Protein AF-A0A846CBV6-F1 (afdb_monomer_lite)

pLDDT: mean 76.23, std 20.23, range [32.41, 98.44]

Radius of gyration: 40.69 Å; chains: 1; bounding box: 77×40×137 Å

Sequence (335 aa):
TSGFRFQFAEPLKFFLFSVLMLSPVNCWAIFQVLKRRQKVEVISSPVEYLHFGEKKAEGRRQKAEGKEEGCKLEGSDQCLAGNDISTNEEIFTTTNQNQFLPVSVSPRPPVSVYQTVALWVFAISTITLTAISLVYTALYYWNILAYLLLFPLLPTLFIKNQQGAGNASPLRRKSLLLTGQIYGLLFAALLVVNYSILPLASLGSKDADPESRMLFGWKDVAAAVRQEAAQLGNEPLLITTDYRSASALAYQLQNPHVIAIADRIDQFDFWYNEGDFSSKDALILADDWHPITPELLSRFQQTSAPITVPVTRFGVWIKDYYVVLGVIAKGRGQE

Structure (mmCIF, N/CA/C/O backbone):
data_AF-A0A846CBV6-F1
#
_entry.id   AF-A0A846CBV6-F1
#
loop_
_atom_site.group_PDB
_atom_site.id
_atom_site.type_symbol
_atom_site.label_atom_id
_atom_site.label_alt_id
_atom_site.label_comp_id
_atom_site.label_asym_id
_atom_site.label_entity_id
_atom_site.label_seq_id
_atom_site.pdbx_PDB_ins_code
_atom_site.Cartn_x
_atom_site.Cartn_y
_atom_site.Cartn_z
_atom_site.occupancy
_atom_site.B_iso_or_equiv
_atom_site.auth_seq_id
_atom_site.auth_comp_id
_atom_site.auth_asym_id
_atom_site.auth_atom_id
_atom_site.pdbx_PDB_model_num
ATOM 1 N N . THR A 1 1 ? 9.314 20.074 17.125 1.00 41.28 1 THR A N 1
ATOM 2 C CA . THR A 1 1 ? 10.155 20.434 15.963 1.00 41.28 1 THR A CA 1
ATOM 3 C C . THR A 1 1 ? 10.890 19.194 15.490 1.00 41.28 1 THR A C 1
ATOM 5 O O . THR A 1 1 ? 11.913 18.817 16.046 1.00 41.28 1 THR A O 1
ATOM 8 N N . SER A 1 2 ? 10.327 18.484 14.517 1.00 47.59 2 SER A N 1
ATOM 9 C CA . SER A 1 2 ? 10.981 17.343 13.868 1.00 47.59 2 SER A CA 1
ATOM 10 C C . SER A 1 2 ? 12.180 17.854 13.067 1.00 47.59 2 SER A C 1
ATOM 12 O O . SER A 1 2 ? 12.010 18.491 12.031 1.00 47.59 2 SER A O 1
ATOM 14 N N . GLY A 1 3 ? 13.393 17.657 13.588 1.00 59.22 3 GLY A N 1
ATOM 15 C CA . GLY A 1 3 ? 14.620 18.057 12.900 1.00 59.22 3 GLY A CA 1
ATOM 16 C C . GLY A 1 3 ? 14.746 17.367 11.540 1.00 59.22 3 GLY A C 1
ATOM 17 O O . GLY A 1 3 ? 14.404 16.192 11.409 1.00 59.22 3 GLY A O 1
ATOM 18 N N . PHE A 1 4 ? 15.245 18.092 10.535 1.00 72.06 4 PHE A N 1
ATOM 19 C CA . PHE A 1 4 ? 15.557 17.533 9.220 1.00 72.06 4 PHE A CA 1
ATOM 20 C C . PHE A 1 4 ? 16.559 16.380 9.375 1.00 72.06 4 PHE A C 1
ATOM 22 O O . PHE A 1 4 ? 17.721 16.597 9.717 1.00 72.06 4 PHE A O 1
ATOM 29 N N . ARG A 1 5 ? 16.110 15.144 9.142 1.00 75.12 5 ARG A N 1
ATOM 30 C CA . ARG A 1 5 ? 16.980 13.966 9.086 1.00 75.12 5 ARG A CA 1
ATOM 31 C C . ARG A 1 5 ? 17.265 13.642 7.627 1.00 75.12 5 ARG A C 1
ATOM 33 O O . ARG A 1 5 ? 16.369 13.202 6.915 1.00 75.12 5 ARG A O 1
ATOM 40 N N . PHE A 1 6 ? 18.508 13.847 7.200 1.00 79.69 6 PHE A N 1
ATOM 41 C CA . PHE A 1 6 ? 18.960 13.418 5.878 1.00 79.69 6 PHE A CA 1
ATOM 42 C C . PHE A 1 6 ? 18.965 11.892 5.785 1.00 79.69 6 PHE A C 1
ATOM 44 O O . PHE A 1 6 ? 19.593 11.217 6.603 1.00 79.69 6 PHE A O 1
ATOM 51 N N . GLN A 1 7 ? 18.294 11.350 4.769 1.00 80.00 7 GLN A N 1
ATOM 52 C CA . GLN A 1 7 ? 18.200 9.908 4.548 1.00 80.00 7 GLN A CA 1
ATOM 53 C C . GLN A 1 7 ? 19.069 9.490 3.357 1.00 80.00 7 GLN A C 1
ATOM 55 O O . GLN A 1 7 ? 18.575 9.259 2.261 1.00 80.00 7 GLN A O 1
ATOM 60 N N . PHE A 1 8 ? 20.387 9.372 3.548 1.00 82.62 8 PHE A N 1
ATOM 61 C CA . PHE A 1 8 ? 21.328 9.077 2.449 1.00 82.62 8 PHE A CA 1
ATOM 62 C C . PHE A 1 8 ? 21.056 7.758 1.700 1.00 82.62 8 PHE A C 1
ATOM 64 O O . PHE A 1 8 ? 21.471 7.608 0.553 1.00 82.62 8 PHE A O 1
ATOM 71 N N . ALA A 1 9 ? 20.354 6.808 2.323 1.00 80.69 9 ALA A N 1
ATOM 72 C CA . ALA A 1 9 ? 19.994 5.543 1.691 1.00 80.69 9 ALA A CA 1
ATOM 73 C C . ALA A 1 9 ? 18.799 5.659 0.724 1.00 80.69 9 ALA A C 1
ATOM 75 O O . ALA A 1 9 ? 18.707 4.864 -0.211 1.00 80.69 9 ALA A O 1
ATOM 76 N N . GLU A 1 10 ? 17.898 6.629 0.912 1.00 78.44 10 GLU A N 1
ATOM 77 C CA . GLU A 1 10 ? 16.673 6.751 0.108 1.00 78.44 10 GLU A CA 1
ATOM 78 C C . GLU A 1 10 ? 16.930 7.154 -1.352 1.00 78.44 10 GLU A C 1
ATOM 80 O O . GLU A 1 10 ? 16.394 6.481 -2.235 1.00 78.44 10 GLU A O 1
ATOM 85 N N . PRO A 1 11 ? 17.815 8.123 -1.669 1.00 78.56 11 PRO A N 1
ATOM 86 C CA . PRO A 1 11 ? 18.174 8.421 -3.055 1.00 78.56 11 PRO A CA 1
ATOM 87 C C . PRO A 1 11 ? 18.749 7.218 -3.796 1.00 78.56 11 PRO A C 1
ATOM 89 O O . PRO A 1 11 ? 18.428 6.990 -4.962 1.00 78.56 11 PRO A O 1
ATOM 92 N N . LEU A 1 12 ? 19.579 6.416 -3.118 1.00 80.81 12 LEU A N 1
ATOM 93 C CA . LEU A 1 12 ? 20.158 5.215 -3.709 1.00 80.81 12 LEU A CA 1
ATOM 94 C C . LEU A 1 12 ? 19.075 4.170 -3.996 1.00 80.81 12 LEU A C 1
ATOM 96 O O . LEU A 1 12 ? 19.056 3.605 -5.089 1.00 80.81 12 LEU A O 1
ATOM 100 N N . LYS A 1 13 ? 18.149 3.942 -3.054 1.00 78.81 13 LYS A N 1
ATOM 101 C CA . LYS A 1 13 ? 16.994 3.058 -3.270 1.00 78.81 13 LYS A CA 1
ATOM 102 C C . LYS A 1 13 ? 16.156 3.550 -4.446 1.00 78.81 13 LYS A C 1
ATOM 104 O O . LYS A 1 13 ? 15.918 2.782 -5.376 1.00 78.81 13 LYS A O 1
ATOM 109 N N . PHE A 1 14 ? 15.764 4.824 -4.445 1.00 80.31 14 PHE A N 1
ATOM 110 C CA . PHE A 1 14 ? 14.968 5.429 -5.512 1.00 80.31 14 PHE A CA 1
ATOM 111 C C . PHE A 1 14 ? 15.641 5.270 -6.880 1.00 80.31 14 PHE A C 1
ATOM 113 O O . PHE A 1 14 ? 14.992 4.868 -7.850 1.00 80.31 14 PHE A O 1
ATOM 120 N N . PHE A 1 15 ? 16.949 5.524 -6.962 1.00 76.31 15 PHE A N 1
ATOM 121 C CA . PHE A 1 15 ? 17.716 5.360 -8.191 1.00 76.31 15 PHE A CA 1
ATOM 122 C C . PHE A 1 15 ? 17.758 3.898 -8.655 1.00 76.31 15 PHE A C 1
ATOM 124 O O . PHE A 1 15 ? 17.447 3.616 -9.812 1.00 76.31 15 PHE A O 1
ATOM 131 N N . LEU A 1 16 ? 18.079 2.955 -7.763 1.00 74.81 16 LEU A N 1
ATOM 132 C CA . LEU A 1 16 ? 18.129 1.525 -8.089 1.00 74.81 16 LEU A CA 1
ATOM 133 C C . LEU A 1 16 ? 16.766 1.000 -8.563 1.00 74.81 16 LEU A C 1
ATOM 135 O O . LEU A 1 16 ? 16.698 0.298 -9.573 1.00 74.81 16 LEU A O 1
ATOM 139 N N . PHE A 1 17 ? 15.677 1.386 -7.894 1.00 75.19 17 PHE A N 1
ATOM 140 C CA . PHE A 1 17 ? 14.322 1.030 -8.320 1.00 75.19 17 PHE A CA 1
ATOM 141 C C . PHE A 1 17 ? 13.918 1.720 -9.628 1.00 75.19 17 PHE A C 1
ATOM 143 O O . PHE A 1 17 ? 13.263 1.101 -10.463 1.00 75.19 17 PHE A O 1
ATOM 150 N N . SER A 1 18 ? 14.353 2.958 -9.870 1.00 73.81 18 SER A N 1
ATOM 151 C CA . SER A 1 18 ? 14.128 3.634 -11.154 1.00 73.81 18 SER A CA 1
ATOM 152 C C . SER A 1 18 ? 14.803 2.902 -12.310 1.00 73.81 18 SER A C 1
ATOM 154 O O . SER A 1 18 ? 14.189 2.688 -13.354 1.00 73.81 18 SER A O 1
ATOM 156 N N . VAL A 1 19 ? 16.048 2.463 -12.114 1.00 71.81 19 VAL A N 1
ATOM 157 C CA . VAL A 1 19 ? 16.769 1.633 -13.089 1.00 71.81 19 VAL A CA 1
ATOM 158 C C . VAL A 1 19 ? 16.042 0.306 -13.305 1.00 71.81 19 VAL A C 1
ATOM 160 O O . VAL A 1 19 ? 15.911 -0.143 -14.445 1.00 71.81 19 VAL A O 1
ATOM 163 N N . LEU A 1 20 ? 15.515 -0.294 -12.235 1.00 72.56 20 LEU A N 1
ATOM 164 C CA . LEU A 1 20 ? 14.743 -1.526 -12.320 1.00 72.56 20 LEU A CA 1
ATOM 165 C C . LEU A 1 20 ? 13.460 -1.363 -13.151 1.00 72.56 20 LEU A C 1
ATOM 167 O O . LEU A 1 20 ? 13.165 -2.209 -13.995 1.00 72.56 20 LEU A O 1
ATOM 171 N N . MET A 1 21 ? 12.711 -0.276 -12.950 1.00 71.12 21 MET A N 1
ATOM 172 C CA . MET A 1 21 ? 11.470 -0.002 -13.690 1.00 71.12 21 MET A CA 1
ATOM 173 C C . MET A 1 21 ? 11.718 0.194 -15.191 1.00 71.12 21 MET A C 1
ATOM 175 O O . MET A 1 21 ? 10.864 -0.137 -16.015 1.00 71.12 21 MET A O 1
ATOM 179 N N . LEU A 1 22 ? 12.916 0.655 -15.556 1.00 67.38 22 LEU A N 1
ATOM 180 C CA . LEU A 1 22 ? 13.382 0.775 -16.937 1.00 67.38 22 LEU A CA 1
ATOM 181 C C . LEU A 1 22 ? 13.947 -0.527 -17.529 1.00 67.38 22 LEU A C 1
ATOM 183 O O . LEU A 1 22 ? 14.492 -0.509 -18.637 1.00 67.38 22 LEU A O 1
ATOM 187 N N . SER A 1 23 ? 13.829 -1.653 -16.818 1.00 66.62 23 SER A N 1
ATOM 188 C CA . SER A 1 23 ? 14.418 -2.926 -17.228 1.00 66.62 23 SER A CA 1
ATOM 189 C C . SER A 1 23 ? 14.013 -3.329 -18.663 1.00 66.62 23 SER A C 1
ATOM 191 O O . SER A 1 23 ? 12.841 -3.213 -19.048 1.00 66.62 23 SER A O 1
ATOM 193 N N . PRO A 1 24 ? 14.959 -3.861 -19.467 1.00 55.84 24 PRO A N 1
ATOM 194 C CA . PRO A 1 24 ? 14.764 -4.223 -20.874 1.00 55.84 24 PRO A CA 1
ATOM 195 C C . PRO A 1 24 ? 13.581 -5.153 -21.186 1.00 55.84 24 PRO A C 1
ATOM 197 O O . PRO A 1 24 ? 13.158 -5.208 -22.341 1.00 55.84 24 PRO A O 1
ATOM 200 N N . VAL A 1 25 ? 13.030 -5.874 -20.202 1.00 55.16 25 VAL A N 1
ATOM 201 C CA . VAL A 1 25 ? 11.882 -6.782 -20.392 1.00 55.16 25 VAL A CA 1
ATOM 202 C C . VAL A 1 25 ? 10.633 -6.052 -20.865 1.00 55.16 25 VAL A C 1
ATOM 204 O O . VAL A 1 25 ? 10.035 -6.481 -21.852 1.00 55.16 25 VAL A O 1
ATOM 207 N N . ASN A 1 26 ? 10.272 -4.933 -20.230 1.00 58.44 26 ASN A N 1
ATOM 208 C CA . ASN A 1 26 ? 9.068 -4.180 -20.601 1.00 58.44 26 ASN A CA 1
ATOM 209 C C . ASN A 1 26 ? 9.207 -3.610 -22.018 1.00 58.44 26 ASN A C 1
ATOM 211 O O . ASN A 1 26 ? 8.307 -3.726 -22.848 1.00 58.44 26 ASN A O 1
ATOM 215 N N . CYS A 1 27 ? 10.396 -3.101 -22.339 1.00 58.78 27 CYS A N 1
ATOM 216 C CA . CYS A 1 27 ? 10.693 -2.533 -23.650 1.00 58.78 27 CYS A CA 1
ATOM 217 C C . CYS A 1 27 ? 10.735 -3.597 -24.757 1.00 58.78 27 CYS A C 1
ATOM 219 O O . CYS A 1 27 ? 10.265 -3.363 -25.872 1.00 58.78 27 CYS A O 1
ATOM 221 N N . TRP A 1 28 ? 11.270 -4.787 -24.467 1.00 63.12 28 TRP A N 1
ATOM 222 C CA . TRP A 1 28 ? 11.352 -5.882 -25.432 1.00 63.12 28 TRP A CA 1
ATOM 223 C C . TRP A 1 28 ? 10.007 -6.580 -25.659 1.00 63.12 28 TRP A C 1
ATOM 225 O O . TRP A 1 28 ? 9.697 -6.926 -26.799 1.00 63.12 28 TRP A O 1
ATOM 235 N N . ALA A 1 29 ? 9.193 -6.763 -24.615 1.00 59.34 29 ALA A N 1
ATOM 236 C CA . ALA A 1 29 ? 7.856 -7.339 -24.743 1.00 59.34 29 ALA A CA 1
ATOM 237 C C . ALA A 1 29 ? 6.970 -6.471 -25.652 1.00 59.34 29 ALA A C 1
ATOM 239 O O . ALA A 1 29 ? 6.380 -6.980 -26.608 1.00 59.34 29 ALA A O 1
ATOM 240 N N . ILE A 1 30 ? 6.978 -5.150 -25.436 1.00 60.16 30 ILE A N 1
ATOM 241 C CA . ILE A 1 30 ? 6.291 -4.177 -26.298 1.00 60.16 30 ILE A CA 1
ATOM 242 C C . ILE A 1 30 ? 6.826 -4.263 -27.735 1.00 60.16 30 ILE A C 1
ATOM 244 O O . ILE A 1 30 ? 6.052 -4.355 -28.689 1.00 60.16 30 ILE A O 1
ATOM 248 N N . PHE A 1 31 ? 8.148 -4.322 -27.911 1.00 63.34 31 PHE A N 1
ATOM 249 C CA . PHE A 1 31 ? 8.762 -4.437 -29.234 1.00 63.34 31 PHE A CA 1
ATOM 250 C C . PHE A 1 31 ? 8.377 -5.727 -29.977 1.00 63.34 31 PHE A C 1
ATOM 252 O O . PHE A 1 31 ? 8.098 -5.679 -31.173 1.00 63.34 31 PHE A O 1
ATOM 259 N N . GLN A 1 32 ? 8.333 -6.882 -29.307 1.00 67.38 32 GLN A N 1
ATOM 260 C CA . GLN A 1 32 ? 7.934 -8.139 -29.953 1.00 67.38 32 GLN A CA 1
ATOM 261 C C . GLN A 1 32 ? 6.468 -8.128 -30.381 1.00 67.38 32 GLN A C 1
ATOM 263 O O . GLN A 1 32 ? 6.144 -8.640 -31.455 1.00 67.38 32 GLN A O 1
ATOM 268 N N . VAL A 1 33 ? 5.591 -7.512 -29.585 1.00 64.12 33 VAL A N 1
ATOM 269 C CA . VAL A 1 33 ? 4.184 -7.312 -29.956 1.00 64.12 33 VAL A CA 1
ATOM 270 C C . VAL A 1 33 ? 4.078 -6.421 -31.199 1.00 64.12 33 VAL A C 1
ATOM 272 O O . VAL A 1 33 ? 3.393 -6.788 -32.155 1.00 64.12 33 VAL A O 1
ATOM 275 N N . LEU A 1 34 ? 4.814 -5.306 -31.247 1.00 64.38 34 LEU A N 1
ATOM 276 C CA . LEU A 1 34 ? 4.818 -4.391 -32.397 1.00 64.38 34 LEU A CA 1
ATOM 277 C C . LEU A 1 34 ? 5.430 -5.022 -33.659 1.00 64.38 34 LEU A C 1
ATOM 279 O O . LEU A 1 34 ? 4.867 -4.907 -34.747 1.00 64.38 34 LEU A O 1
ATOM 283 N N . LYS A 1 35 ? 6.534 -5.765 -33.524 1.00 67.62 35 LYS A N 1
ATOM 284 C CA . LYS A 1 35 ? 7.179 -6.476 -34.639 1.00 67.62 35 LYS A CA 1
ATOM 285 C C . LYS A 1 35 ? 6.279 -7.561 -35.232 1.00 67.62 35 LYS A C 1
ATOM 287 O O . LYS A 1 35 ? 6.292 -7.775 -36.444 1.00 67.62 35 LYS A O 1
ATOM 292 N N . ARG A 1 36 ? 5.500 -8.259 -34.395 1.00 66.88 36 ARG A N 1
ATOM 293 C CA . ARG A 1 36 ? 4.503 -9.232 -34.870 1.00 66.88 36 ARG A CA 1
ATOM 294 C C . ARG A 1 36 ? 3.386 -8.543 -35.655 1.00 66.88 36 ARG A C 1
ATOM 296 O O . ARG A 1 36 ? 3.019 -9.069 -36.696 1.00 66.88 36 ARG A O 1
ATOM 303 N N . ARG A 1 37 ? 2.919 -7.360 -35.233 1.00 59.50 37 ARG A N 1
ATOM 304 C CA . ARG A 1 37 ? 1.906 -6.585 -35.978 1.00 59.50 37 ARG A CA 1
ATOM 305 C C . ARG A 1 37 ? 2.401 -6.117 -37.349 1.00 59.50 37 ARG A C 1
ATOM 307 O O . ARG A 1 37 ? 1.706 -6.332 -38.333 1.00 59.50 37 ARG A O 1
ATOM 314 N N . GLN A 1 38 ? 3.632 -5.610 -37.442 1.00 59.72 38 GLN A N 1
ATOM 315 C CA . GLN A 1 38 ? 4.211 -5.205 -38.734 1.00 59.72 38 GLN A CA 1
ATOM 316 C C . GLN A 1 38 ? 4.350 -6.366 -39.728 1.00 59.72 38 GLN A C 1
ATOM 318 O O . GLN A 1 38 ? 4.158 -6.181 -40.923 1.00 59.72 38 GLN A O 1
ATOM 323 N N . LYS A 1 39 ? 4.662 -7.581 -39.260 1.00 55.72 39 LYS A N 1
ATOM 324 C CA . LYS A 1 39 ? 4.710 -8.755 -40.148 1.00 55.72 39 LYS A CA 1
ATOM 325 C C . LYS A 1 39 ? 3.335 -9.195 -40.650 1.00 55.72 39 LYS A C 1
ATOM 327 O O . LYS A 1 39 ? 3.280 -9.831 -41.695 1.00 55.72 39 LYS A O 1
ATOM 332 N N . VAL A 1 40 ? 2.262 -8.892 -39.921 1.00 54.88 40 VAL A N 1
ATOM 333 C CA . VAL A 1 40 ? 0.896 -9.250 -40.324 1.00 54.88 40 VAL A CA 1
ATOM 334 C C . VAL A 1 40 ? 0.373 -8.276 -41.383 1.00 54.88 40 VAL A C 1
ATOM 336 O O . VAL A 1 40 ? -0.194 -8.731 -42.367 1.00 54.88 40 VAL A O 1
ATOM 339 N N . GLU A 1 41 ? 0.660 -6.975 -41.266 1.00 53.75 41 GLU A N 1
ATOM 340 C CA . GLU A 1 41 ? 0.252 -5.981 -42.280 1.00 53.75 41 GLU A CA 1
ATOM 341 C C . GLU A 1 41 ? 1.007 -6.111 -43.613 1.00 53.75 41 GLU A C 1
ATOM 343 O O . GLU A 1 41 ? 0.465 -5.776 -44.661 1.00 53.75 41 GLU A O 1
ATOM 348 N N . VAL A 1 42 ? 2.232 -6.649 -43.612 1.00 53.44 42 VAL A N 1
ATOM 349 C CA . VAL A 1 42 ? 3.020 -6.835 -44.848 1.00 53.44 42 VAL A CA 1
ATOM 350 C C . VAL A 1 42 ? 2.589 -8.081 -45.647 1.00 53.44 42 VAL A C 1
ATOM 352 O O . VAL A 1 42 ? 2.996 -8.238 -46.794 1.00 53.44 42 VAL A O 1
ATOM 355 N N . ILE A 1 43 ? 1.738 -8.957 -45.095 1.00 54.09 43 ILE A N 1
ATOM 356 C CA . ILE A 1 43 ? 1.298 -10.198 -45.769 1.00 54.09 43 ILE A CA 1
ATOM 357 C C . ILE A 1 43 ? -0.137 -10.095 -46.335 1.00 54.09 43 ILE A C 1
ATOM 359 O O . ILE A 1 43 ? -0.557 -10.972 -47.083 1.00 54.09 43 ILE A O 1
ATOM 363 N N . SER A 1 44 ? -0.887 -9.018 -46.072 1.00 50.38 44 SER A N 1
ATOM 364 C CA . SER A 1 44 ? -2.316 -8.933 -46.433 1.00 50.38 44 SER A CA 1
ATOM 365 C C . SER A 1 44 ? -2.691 -7.953 -47.551 1.00 50.38 44 SER A C 1
ATOM 367 O O . SER A 1 44 ? -3.872 -7.657 -47.702 1.00 50.38 44 SER A O 1
ATOM 369 N N . SER A 1 45 ? -1.747 -7.493 -48.374 1.00 47.47 45 SER A N 1
ATOM 370 C CA . SER A 1 45 ? -2.087 -6.710 -49.571 1.00 47.47 45 SER A CA 1
ATOM 371 C C . SER A 1 45 ? -1.514 -7.368 -50.826 1.00 47.47 45 SER A C 1
ATOM 373 O O . SER A 1 45 ? -0.386 -7.050 -51.208 1.00 47.47 45 SER A O 1
ATOM 375 N N . PRO A 1 46 ? -2.248 -8.273 -51.503 1.00 51.28 46 PRO A N 1
ATOM 376 C CA . PRO A 1 46 ? -2.002 -8.482 -52.919 1.00 51.28 46 PRO A CA 1
ATOM 377 C C . PRO A 1 46 ? -2.264 -7.139 -53.607 1.00 51.28 46 PRO A C 1
ATOM 379 O O . PRO A 1 46 ? -3.391 -6.653 -53.652 1.00 51.28 46 PRO A O 1
ATOM 382 N N . VAL A 1 47 ? -1.198 -6.496 -54.079 1.00 55.41 47 VAL A N 1
ATOM 383 C CA . VAL A 1 47 ? -1.305 -5.360 -54.993 1.00 55.41 47 VAL A CA 1
ATOM 384 C C . VAL A 1 47 ? -1.842 -5.930 -56.300 1.00 55.41 47 VAL A C 1
ATOM 386 O O . VAL A 1 47 ? -1.095 -6.416 -57.145 1.00 55.41 47 VAL A O 1
ATOM 389 N N . GLU A 1 48 ? -3.164 -5.957 -56.418 1.00 53.53 48 GLU A N 1
ATOM 390 C CA . GLU A 1 48 ? -3.852 -6.202 -57.673 1.00 53.53 48 GLU A CA 1
ATOM 391 C C . GLU A 1 48 ? -3.559 -4.992 -58.565 1.00 53.53 48 GLU A C 1
ATOM 393 O O . GLU A 1 48 ? -4.100 -3.899 -58.386 1.00 53.53 48 GLU A O 1
ATOM 398 N N . TYR A 1 49 ? -2.597 -5.154 -59.473 1.00 47.38 49 TYR A N 1
ATOM 399 C CA . TYR A 1 49 ? -2.306 -4.168 -60.501 1.00 47.38 49 TYR A CA 1
ATOM 400 C C . TYR A 1 49 ? -3.534 -4.059 -61.408 1.00 47.38 49 TYR A C 1
ATOM 402 O O . TYR A 1 49 ? -3.717 -4.847 -62.334 1.00 47.38 49 TYR A O 1
ATOM 410 N N . LEU A 1 50 ? -4.387 -3.071 -61.138 1.00 48.47 50 LEU A N 1
ATOM 411 C CA . LEU A 1 50 ? -5.405 -2.616 -62.075 1.00 48.47 50 LEU A CA 1
ATOM 412 C C . LEU A 1 50 ? -4.692 -2.084 -63.323 1.00 48.47 50 LEU A C 1
ATOM 414 O O . LEU A 1 50 ? -4.233 -0.942 -63.368 1.00 48.47 50 LEU A O 1
ATOM 418 N N . HIS A 1 51 ? -4.589 -2.937 -64.342 1.00 48.28 51 HIS A N 1
ATOM 419 C CA . HIS A 1 51 ? -4.277 -2.527 -65.702 1.00 48.28 51 HIS A CA 1
ATOM 420 C C . HIS A 1 51 ? -5.363 -1.544 -66.160 1.00 48.28 51 HIS A C 1
ATOM 422 O O . HIS A 1 51 ? -6.473 -1.936 -66.524 1.00 48.28 51 HIS A O 1
ATOM 428 N N . PHE A 1 52 ? -5.046 -0.251 -66.127 1.00 45.47 52 PHE A N 1
ATOM 429 C CA . PHE A 1 52 ? -5.855 0.785 -66.756 1.00 45.47 52 PHE A CA 1
ATOM 430 C C . PHE A 1 52 ? -5.739 0.613 -68.274 1.00 45.47 52 PHE A C 1
ATOM 432 O O . PHE A 1 52 ? -4.773 1.045 -68.899 1.00 45.47 52 PHE A O 1
ATOM 439 N N . GLY A 1 53 ? -6.708 -0.086 -68.862 1.00 47.03 53 GLY A N 1
ATOM 440 C CA . GLY A 1 53 ? -6.895 -0.104 -70.304 1.00 47.03 53 GLY A CA 1
ATOM 441 C C . GLY A 1 53 ? -7.322 1.282 -70.779 1.00 47.03 53 GLY A C 1
ATOM 442 O O . GLY A 1 53 ? -8.400 1.756 -70.417 1.00 47.03 53 GLY A O 1
ATOM 443 N N . GLU A 1 54 ? -6.487 1.918 -71.601 1.00 46.00 54 GLU A N 1
ATOM 444 C CA . GLU A 1 54 ? -6.856 3.081 -72.406 1.00 46.00 54 GLU A CA 1
ATOM 445 C C . GLU A 1 54 ? -8.063 2.730 -73.287 1.00 46.00 54 GLU A C 1
ATOM 447 O O . GLU A 1 54 ? -7.948 2.091 -74.336 1.00 46.00 54 GLU A O 1
ATOM 452 N N . LYS A 1 55 ? -9.256 3.160 -72.870 1.00 48.09 55 LYS A N 1
ATOM 453 C CA . LYS A 1 55 ? -10.410 3.231 -73.764 1.00 48.09 55 LYS A CA 1
ATOM 454 C C . LYS A 1 55 ? -10.353 4.538 -74.552 1.00 48.09 55 LYS A C 1
ATOM 456 O O . LYS A 1 55 ? -10.604 5.615 -74.022 1.00 48.09 55 LYS A O 1
ATOM 461 N N . LYS A 1 56 ? -10.046 4.382 -75.842 1.00 49.75 56 LYS A N 1
ATOM 462 C CA . LYS A 1 56 ? -10.279 5.321 -76.950 1.00 49.75 56 LYS A CA 1
ATOM 463 C C . LYS A 1 56 ? -11.645 6.018 -76.856 1.00 49.75 56 LYS A C 1
ATOM 465 O O . LYS A 1 56 ? -12.664 5.341 -76.741 1.00 49.75 56 LYS A O 1
ATOM 470 N N . ALA A 1 57 ? -11.653 7.332 -77.082 1.00 48.88 57 ALA A N 1
ATOM 471 C CA . ALA A 1 57 ? -12.823 8.110 -77.489 1.00 48.88 57 ALA A CA 1
ATOM 472 C C . ALA A 1 57 ? -12.511 8.893 -78.785 1.00 48.88 57 ALA A C 1
ATOM 474 O O . ALA A 1 57 ? -11.919 9.963 -78.772 1.00 48.88 57 ALA A O 1
ATOM 475 N N . GLU A 1 58 ? -12.815 8.235 -79.905 1.00 52.53 58 GLU A N 1
ATOM 476 C CA . GLU A 1 58 ? -13.642 8.699 -81.032 1.00 52.53 58 GLU A CA 1
ATOM 477 C C . GLU A 1 58 ? -13.513 10.132 -81.602 1.00 52.53 58 GLU A C 1
ATOM 479 O O . GLU A 1 58 ? -13.802 11.129 -80.947 1.00 52.53 58 GLU A O 1
ATOM 484 N N . GLY A 1 59 ? -13.230 10.213 -82.915 1.00 37.75 59 GLY A N 1
ATOM 485 C CA . GLY A 1 59 ? -13.219 11.463 -83.685 1.00 37.75 59 GLY A CA 1
ATOM 486 C C . GLY A 1 59 ? -13.223 11.297 -85.215 1.00 37.75 59 GLY A C 1
ATOM 487 O O . GLY A 1 59 ? -12.256 11.653 -85.864 1.00 37.75 59 GLY A O 1
ATOM 488 N N . ARG A 1 60 ? -14.331 10.764 -85.758 1.00 43.25 60 ARG A N 1
ATOM 489 C CA . ARG A 1 60 ? -14.990 11.040 -87.067 1.00 43.25 60 ARG A CA 1
ATOM 490 C C . ARG A 1 60 ? -14.207 11.245 -88.389 1.00 43.25 60 ARG A C 1
ATOM 492 O O . ARG A 1 60 ? -13.477 12.212 -88.544 1.00 43.25 60 ARG A O 1
ATOM 499 N N . ARG A 1 61 ? -14.779 10.564 -89.410 1.00 38.31 61 ARG A N 1
ATOM 500 C CA . ARG A 1 61 ? -14.883 10.888 -90.864 1.00 38.31 61 ARG A CA 1
ATOM 501 C C . ARG A 1 61 ? -13.582 10.704 -91.665 1.00 38.31 61 ARG A C 1
ATOM 503 O O . ARG A 1 61 ? -12.541 11.143 -91.231 1.00 38.31 61 ARG A O 1
ATOM 510 N N . GLN A 1 62 ? -13.552 10.125 -92.864 1.00 39.97 62 GLN A N 1
ATOM 511 C CA . GLN A 1 62 ? -14.566 9.724 -93.844 1.00 39.97 62 GLN A CA 1
ATOM 512 C C . GLN A 1 62 ? -13.862 8.861 -94.914 1.00 39.97 62 GLN A C 1
ATOM 514 O O . GLN A 1 62 ? -12.710 9.144 -95.207 1.00 39.97 62 GLN A O 1
ATOM 519 N N . LYS A 1 63 ? -14.623 7.944 -95.540 1.00 40.38 63 LYS A N 1
ATOM 520 C CA . LYS A 1 63 ? -14.490 7.403 -96.919 1.00 40.38 63 LYS A CA 1
ATOM 521 C C . LYS A 1 63 ? -13.189 6.658 -97.283 1.00 40.38 63 LYS A C 1
ATOM 523 O O . LYS A 1 63 ? -12.105 7.197 -97.165 1.00 40.38 63 LYS A O 1
ATOM 528 N N . ALA A 1 64 ? -13.294 5.358 -97.590 1.00 38.94 64 ALA A N 1
ATOM 529 C CA . ALA A 1 64 ? -13.473 4.800 -98.951 1.00 38.94 64 ALA A CA 1
ATOM 530 C C . ALA A 1 64 ? -12.220 5.089 -99.796 1.00 38.94 64 ALA A C 1
ATOM 532 O O . ALA A 1 64 ? -11.880 6.244 -99.972 1.00 38.94 64 ALA A O 1
ATOM 533 N N . GLU A 1 65 ? -11.428 4.127 -100.249 1.00 42.03 65 GLU A N 1
ATOM 534 C CA . GLU A 1 65 ? -11.694 2.937 -101.069 1.00 42.03 65 GLU A CA 1
ATOM 535 C C . GLU A 1 65 ? -10.591 1.901 -100.724 1.00 42.03 65 GLU A C 1
ATOM 537 O O . GLU A 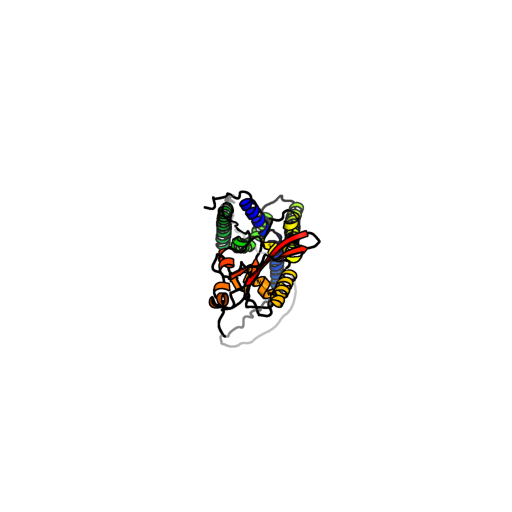1 65 ? -9.538 2.274 -100.223 1.00 42.03 65 GLU A O 1
ATOM 542 N N . GLY A 1 66 ? -10.801 0.585 -100.759 1.00 35.78 66 GLY A N 1
ATOM 543 C CA . GLY A 1 66 ? -10.927 -0.209 -101.981 1.00 35.78 66 GLY A CA 1
ATOM 544 C C . GLY A 1 66 ? -9.543 -0.693 -102.454 1.00 35.78 66 GLY A C 1
ATOM 545 O O . GLY A 1 66 ? -8.669 0.139 -102.642 1.00 35.78 66 GLY A O 1
ATOM 546 N N . LYS A 1 67 ? -9.407 -2.012 -102.693 1.00 39.62 67 LYS A N 1
ATOM 547 C CA . LYS A 1 67 ? -8.240 -2.748 -103.245 1.00 39.62 67 LYS A CA 1
ATOM 548 C C . LYS A 1 67 ? -7.058 -2.943 -102.295 1.00 39.62 67 LYS A C 1
ATOM 550 O O . LYS A 1 67 ? -6.761 -2.085 -101.484 1.00 39.62 67 LYS A O 1
ATOM 555 N N . GLU A 1 68 ? -6.288 -4.017 -102.337 1.00 39.47 68 GLU A N 1
ATOM 556 C CA . GLU A 1 68 ? -6.284 -5.340 -102.987 1.00 39.47 68 GLU A CA 1
ATOM 557 C C . GLU A 1 68 ? -5.137 -6.083 -102.269 1.00 39.47 68 GLU A C 1
ATOM 559 O O . GLU A 1 68 ? -4.175 -5.429 -101.877 1.00 39.47 68 GLU A O 1
ATOM 564 N N . GLU A 1 69 ? -5.269 -7.400 -102.096 1.00 39.69 69 GLU A N 1
ATOM 565 C CA . GLU A 1 69 ? -4.198 -8.400 -102.297 1.00 39.69 69 GLU A CA 1
ATOM 566 C C . GLU A 1 69 ? -2.851 -8.228 -101.541 1.00 39.69 69 GLU A C 1
ATOM 568 O O . GLU A 1 69 ? -2.152 -7.235 -101.643 1.00 39.69 69 GLU A O 1
ATOM 573 N N . GLY A 1 70 ? -2.381 -9.186 -100.741 1.00 32.72 70 GLY A N 1
ATOM 574 C CA . GLY A 1 70 ? -1.961 -10.515 -101.190 1.00 32.72 70 GLY A CA 1
ATOM 575 C C . GLY A 1 70 ? -0.443 -10.684 -100.947 1.00 32.72 70 GLY A C 1
ATOM 576 O O . GLY A 1 70 ? 0.288 -9.703 -100.973 1.00 32.72 70 GLY A O 1
ATOM 577 N N . CYS A 1 71 ? 0.001 -11.934 -100.726 1.00 33.78 71 CYS A N 1
ATOM 578 C CA . CYS A 1 71 ? 1.399 -12.420 -100.589 1.00 33.78 71 CYS A CA 1
ATOM 579 C C . CYS A 1 71 ? 2.133 -12.029 -99.285 1.00 33.78 71 CYS A C 1
ATOM 581 O O . CYS A 1 71 ? 2.269 -10.861 -98.960 1.00 33.78 71 CYS A O 1
ATOM 583 N N . LYS A 1 72 ? 2.612 -12.915 -98.397 1.00 37.47 72 LYS A N 1
ATOM 584 C CA . LYS A 1 72 ? 3.099 -14.313 -98.438 1.00 37.47 72 LYS A CA 1
ATOM 585 C C . LYS A 1 72 ? 4.319 -14.548 -99.346 1.00 37.47 72 LYS A C 1
ATOM 587 O O . LYS A 1 72 ? 4.250 -14.230 -100.524 1.00 37.47 72 LYS A O 1
ATOM 592 N N . LEU A 1 73 ? 5.312 -15.243 -98.766 1.00 39.47 73 LEU A N 1
ATOM 593 C CA . LEU A 1 73 ? 6.591 -15.776 -99.293 1.00 39.47 73 LEU A CA 1
ATOM 594 C C . LEU A 1 73 ? 7.795 -14.856 -99.019 1.00 39.47 73 LEU A C 1
ATOM 596 O O . LEU A 1 73 ? 7.775 -13.681 -99.353 1.00 39.47 73 LEU A O 1
ATOM 600 N N . GLU A 1 74 ? 8.725 -15.255 -98.145 1.00 37.19 74 GLU A N 1
ATOM 601 C CA . GLU A 1 74 ? 9.795 -16.263 -98.324 1.00 37.19 74 GLU A CA 1
ATOM 602 C C . GLU A 1 74 ? 10.883 -15.831 -99.314 1.00 37.19 74 GLU A C 1
ATOM 604 O O . GLU A 1 74 ? 10.644 -15.748 -100.512 1.00 37.19 74 GLU A O 1
ATOM 609 N N . GLY A 1 75 ? 12.108 -15.718 -98.788 1.00 36.69 75 GLY A N 1
ATOM 610 C CA . GLY A 1 75 ? 13.297 -16.226 -99.469 1.00 36.69 75 GLY A CA 1
ATOM 611 C C . GLY A 1 75 ? 14.252 -15.209 -100.097 1.00 36.69 75 GLY A C 1
ATOM 612 O O . GLY A 1 75 ? 13.857 -14.380 -100.905 1.00 36.69 75 GLY A O 1
ATOM 613 N N . SER A 1 76 ? 15.538 -15.448 -99.810 1.00 36.94 76 SER A N 1
ATOM 614 C CA . SER A 1 76 ? 16.712 -15.179 -100.654 1.00 36.94 76 SER A CA 1
ATOM 615 C C . SER A 1 76 ? 17.346 -13.782 -100.617 1.00 36.94 76 SER A C 1
ATOM 617 O O . SER A 1 76 ? 16.905 -12.853 -101.281 1.00 36.94 76 SER A O 1
ATOM 619 N N . ASP A 1 77 ? 18.455 -13.709 -99.875 1.00 40.56 77 ASP A N 1
ATOM 620 C CA . ASP A 1 77 ? 19.830 -13.518 -100.366 1.00 40.56 77 ASP A CA 1
ATOM 621 C C . ASP A 1 77 ? 20.144 -12.501 -101.482 1.00 40.56 77 ASP A C 1
ATOM 623 O O . ASP A 1 77 ? 19.579 -12.542 -102.571 1.00 40.56 77 ASP A O 1
ATOM 627 N N . GLN A 1 78 ? 21.251 -11.776 -101.216 1.00 38.03 78 GLN A N 1
ATOM 628 C CA . GLN A 1 78 ? 22.142 -11.047 -102.142 1.00 38.03 78 GLN A CA 1
ATOM 629 C C . GLN A 1 78 ? 21.597 -9.684 -102.636 1.00 38.03 78 GLN A C 1
ATOM 631 O O . GLN A 1 78 ? 20.422 -9.538 -102.914 1.00 38.03 78 GLN A O 1
ATOM 636 N N . CYS A 1 79 ? 22.358 -8.596 -102.802 1.00 32.41 79 CYS A N 1
ATOM 637 C CA . CYS A 1 79 ? 23.797 -8.338 -102.784 1.00 32.41 79 CYS A CA 1
ATOM 638 C C . CYS A 1 79 ? 24.036 -6.820 -103.011 1.00 32.41 79 CYS A C 1
ATOM 640 O O . CYS A 1 79 ? 23.172 -6.156 -103.574 1.00 32.41 79 CYS A O 1
ATOM 642 N N . LEU A 1 80 ? 25.264 -6.357 -102.724 1.00 37.09 80 LEU A N 1
ATOM 643 C CA . LEU A 1 80 ? 25.960 -5.166 -103.275 1.00 37.09 80 LEU A CA 1
ATOM 644 C C . LEU A 1 80 ? 25.568 -3.788 -102.695 1.00 37.09 80 LEU A C 1
ATOM 646 O O . LEU A 1 80 ? 24.431 -3.352 -102.774 1.00 37.09 80 LEU A O 1
ATOM 650 N N . ALA A 1 81 ? 26.455 -3.137 -101.936 1.00 36.03 81 ALA A N 1
ATOM 651 C CA . ALA A 1 81 ? 27.686 -2.426 -102.329 1.00 36.03 81 ALA A CA 1
ATOM 652 C C . ALA A 1 81 ? 27.412 -0.984 -102.793 1.00 36.03 81 ALA A C 1
ATOM 654 O O . ALA A 1 81 ? 26.783 -0.750 -103.818 1.00 36.03 81 ALA A O 1
ATOM 655 N N . GLY A 1 82 ? 27.949 -0.031 -102.031 1.00 35.88 82 GLY A N 1
ATOM 656 C CA . GLY A 1 82 ? 27.960 1.395 -102.337 1.00 35.88 82 GLY A CA 1
ATOM 657 C C . GLY A 1 82 ? 28.847 2.122 -101.332 1.00 35.88 82 GLY A C 1
ATOM 658 O O . GLY A 1 82 ? 28.441 2.343 -100.196 1.00 35.88 82 GLY A O 1
ATOM 659 N N . ASN A 1 83 ? 30.081 2.393 -101.753 1.00 40.97 83 ASN A N 1
ATOM 660 C CA . ASN A 1 83 ? 31.062 3.232 -101.069 1.00 40.97 83 ASN A CA 1
ATOM 661 C C . ASN A 1 83 ? 30.584 4.690 -100.995 1.00 40.97 83 ASN A C 1
ATOM 663 O O . ASN A 1 83 ? 29.845 5.121 -101.873 1.00 40.97 83 ASN A O 1
ATOM 667 N N . ASP A 1 84 ? 31.039 5.418 -99.970 1.00 42.59 84 ASP A N 1
ATOM 668 C CA . ASP A 1 84 ? 31.718 6.731 -100.053 1.00 42.59 84 ASP A CA 1
ATOM 669 C C . ASP A 1 84 ? 31.786 7.332 -98.632 1.00 42.59 84 ASP A C 1
ATOM 671 O O . ASP A 1 84 ? 30.781 7.517 -97.956 1.00 42.59 84 ASP A O 1
ATOM 675 N N . ILE A 1 85 ? 32.965 7.348 -98.001 1.00 40.41 85 ILE A N 1
ATOM 676 C CA . ILE A 1 85 ? 33.882 8.501 -97.923 1.00 40.41 85 ILE A CA 1
ATOM 677 C C . ILE A 1 85 ? 33.184 9.781 -97.427 1.00 40.41 85 ILE A C 1
ATOM 679 O O . ILE A 1 85 ? 32.682 10.568 -98.217 1.00 40.41 85 ILE A O 1
ATOM 683 N N . SER A 1 86 ? 33.300 10.065 -96.126 1.00 42.97 86 SER A N 1
ATOM 684 C CA . SER A 1 86 ? 33.823 11.361 -95.670 1.00 42.97 86 SER A CA 1
ATOM 685 C C . SER A 1 86 ? 34.252 11.287 -94.205 1.00 42.97 86 SER A C 1
ATOM 687 O O . SER A 1 86 ? 33.452 11.079 -93.295 1.00 42.97 86 SER A O 1
ATOM 689 N N . THR A 1 87 ? 35.550 11.469 -94.029 1.00 42.09 87 THR A N 1
ATOM 690 C CA . THR A 1 87 ? 36.288 11.800 -92.814 1.00 42.09 87 THR A CA 1
ATOM 691 C C . THR A 1 87 ? 35.653 12.935 -92.011 1.00 42.09 87 THR A C 1
ATOM 693 O O . THR A 1 87 ? 35.387 13.991 -92.574 1.00 42.09 87 THR A O 1
ATOM 696 N N . ASN A 1 88 ? 35.532 12.751 -90.696 1.00 42.66 88 ASN A N 1
ATOM 697 C CA . ASN A 1 88 ? 35.751 13.815 -89.716 1.00 42.66 88 ASN A CA 1
ATOM 698 C C . ASN A 1 88 ? 36.287 13.184 -88.424 1.00 42.66 88 ASN A C 1
ATOM 700 O O . ASN A 1 88 ? 35.547 12.620 -87.620 1.00 42.66 88 ASN A O 1
ATOM 704 N N . GLU A 1 89 ? 37.611 13.247 -88.283 1.00 43.69 89 GLU A N 1
ATOM 705 C CA . GLU A 1 89 ? 38.312 13.132 -87.010 1.00 43.69 89 GLU A CA 1
ATOM 706 C C . GLU A 1 89 ? 37.927 14.333 -86.139 1.00 43.69 89 GLU A C 1
ATOM 708 O O . GLU A 1 89 ? 38.461 15.427 -86.309 1.00 43.69 89 GLU A O 1
ATOM 713 N N . GLU A 1 90 ? 37.027 14.136 -85.177 1.00 46.12 90 GLU A N 1
ATOM 714 C CA . GLU A 1 90 ? 37.015 14.972 -83.980 1.00 46.12 90 GLU A CA 1
ATOM 715 C C . GLU A 1 90 ? 37.785 14.254 -82.875 1.00 46.12 90 GLU A C 1
ATOM 717 O O . GLU A 1 90 ? 37.355 13.265 -82.280 1.00 46.12 90 GLU A O 1
ATOM 722 N N . ILE A 1 91 ? 38.980 14.787 -82.639 1.00 44.75 91 ILE A N 1
ATOM 723 C CA . ILE A 1 91 ? 39.862 14.500 -81.517 1.00 44.75 91 ILE A CA 1
ATOM 724 C C . ILE A 1 91 ? 39.107 14.862 -80.231 1.00 44.75 91 ILE A C 1
ATOM 726 O O . ILE A 1 91 ? 39.094 16.013 -79.798 1.00 44.75 91 ILE A O 1
ATOM 730 N N . PHE A 1 92 ? 38.463 13.872 -79.612 1.00 41.47 92 PHE A N 1
ATOM 731 C CA . PHE A 1 92 ? 37.868 14.017 -78.288 1.00 41.47 92 PHE A CA 1
ATOM 732 C C . PHE A 1 92 ? 38.972 13.860 -77.236 1.00 41.47 92 PHE A C 1
ATOM 734 O O . PHE A 1 92 ? 39.328 12.761 -76.808 1.00 41.47 92 PHE A O 1
ATOM 741 N N . THR A 1 93 ? 39.554 14.985 -76.831 1.00 44.34 93 THR A N 1
ATOM 742 C CA . THR A 1 93 ? 40.419 15.092 -75.656 1.00 44.34 93 THR A CA 1
ATOM 743 C C . THR A 1 93 ? 39.604 14.773 -74.402 1.00 44.34 93 THR A C 1
ATOM 745 O O . THR A 1 93 ? 38.950 15.635 -73.814 1.00 44.34 93 THR A O 1
ATOM 748 N N . THR A 1 94 ? 39.656 13.517 -73.953 1.00 43.44 94 THR A N 1
ATOM 749 C CA . THR A 1 94 ? 39.197 13.097 -72.622 1.00 43.44 94 THR A CA 1
ATOM 750 C C . THR A 1 94 ? 40.066 13.756 -71.554 1.00 43.44 94 THR A C 1
ATOM 752 O O . THR A 1 94 ? 41.040 13.188 -71.059 1.00 43.44 94 THR A O 1
ATOM 755 N N . THR A 1 95 ? 39.715 14.994 -71.215 1.00 47.78 95 THR A N 1
ATOM 756 C CA . THR A 1 95 ? 40.214 15.692 -70.034 1.00 47.78 95 THR A CA 1
ATOM 757 C C . THR A 1 95 ? 39.663 14.959 -68.821 1.00 47.78 95 THR A C 1
ATOM 759 O O . THR A 1 95 ? 38.473 15.020 -68.521 1.00 47.78 95 THR A O 1
ATOM 762 N N . ASN A 1 96 ? 40.547 14.224 -68.153 1.00 50.22 96 ASN A N 1
ATOM 763 C CA . ASN A 1 96 ? 40.287 13.464 -66.941 1.00 50.22 96 ASN A CA 1
ATOM 764 C C . ASN A 1 96 ? 40.062 14.443 -65.772 1.00 50.22 96 ASN A C 1
ATOM 766 O O . ASN A 1 96 ? 40.941 14.687 -64.945 1.00 50.22 96 ASN A O 1
ATOM 770 N N . GLN A 1 97 ? 38.891 15.084 -65.750 1.00 48.50 97 GLN A N 1
ATOM 771 C CA . GLN A 1 97 ? 38.396 15.812 -64.592 1.00 48.50 97 GLN A CA 1
ATOM 772 C C . GLN A 1 97 ? 37.972 14.784 -63.540 1.00 48.50 97 GLN A C 1
ATOM 774 O O . GLN A 1 97 ? 36.815 14.378 -63.472 1.00 48.50 97 GLN A O 1
ATOM 779 N N . ASN A 1 98 ? 38.912 14.406 -62.672 1.00 50.75 98 ASN A N 1
ATOM 780 C CA . ASN A 1 98 ? 38.593 13.921 -61.332 1.00 50.75 98 ASN A CA 1
ATOM 781 C C . ASN A 1 98 ? 37.935 15.073 -60.550 1.00 50.75 98 ASN A C 1
ATOM 783 O O . ASN A 1 98 ? 38.553 15.713 -59.698 1.00 50.75 98 ASN A O 1
ATOM 787 N N . GLN A 1 99 ? 36.677 15.375 -60.879 1.00 52.75 99 GLN A N 1
ATOM 788 C CA . GLN A 1 99 ? 35.794 16.145 -60.021 1.00 52.75 99 GLN A CA 1
ATOM 789 C C . GLN A 1 99 ? 35.543 15.291 -58.781 1.00 52.75 99 GLN A C 1
ATOM 791 O O . GLN A 1 99 ? 34.732 14.366 -58.785 1.00 52.75 99 GLN A O 1
ATOM 796 N N . PHE A 1 100 ? 36.270 15.599 -57.709 1.00 56.75 100 PHE A N 1
ATOM 797 C CA . PHE A 1 100 ? 35.861 15.247 -56.360 1.00 56.75 100 PHE A CA 1
ATOM 798 C C . PHE A 1 100 ? 34.488 15.881 -56.124 1.00 56.75 100 PHE A C 1
ATOM 800 O O . PHE A 1 100 ? 34.385 17.053 -55.764 1.00 56.75 100 PHE A O 1
ATOM 807 N N . LEU A 1 101 ? 33.425 15.119 -56.386 1.00 53.72 101 LEU A N 1
ATOM 808 C CA . LEU A 1 101 ? 32.082 15.497 -55.979 1.00 53.72 101 LEU A CA 1
ATOM 809 C C . LEU A 1 101 ? 32.116 15.714 -54.460 1.00 53.72 101 LEU A C 1
ATOM 811 O O . LEU A 1 101 ? 32.594 14.829 -53.738 1.00 53.72 101 LEU A O 1
ATOM 815 N N . PRO A 1 102 ? 31.657 16.871 -53.952 1.00 58.59 102 PRO A N 1
ATOM 816 C CA . PRO A 1 102 ? 31.578 17.087 -52.520 1.00 58.59 102 PRO A CA 1
ATOM 817 C C . PRO A 1 102 ? 30.693 15.987 -51.942 1.00 58.59 102 PRO A C 1
ATOM 819 O O . PRO A 1 102 ? 29.545 15.826 -52.356 1.00 58.59 102 PRO A O 1
ATOM 822 N N . VAL A 1 103 ? 31.246 15.204 -51.013 1.00 61.91 103 VAL A N 1
ATOM 823 C CA . VAL A 1 103 ? 30.491 14.213 -50.246 1.00 61.91 103 VAL A CA 1
ATOM 824 C C . VAL A 1 103 ? 29.298 14.949 -49.648 1.00 61.91 103 VAL A C 1
ATOM 826 O O . VAL A 1 103 ? 29.463 15.780 -48.755 1.00 61.91 103 VAL A O 1
ATOM 829 N N . SER A 1 104 ? 28.104 14.695 -50.185 1.00 59.38 104 SER A N 1
ATOM 830 C CA . SER A 1 104 ? 26.876 15.309 -49.704 1.00 59.38 104 SER A CA 1
ATOM 831 C C . SER A 1 104 ? 26.665 14.831 -48.274 1.00 59.38 104 SER A C 1
ATOM 833 O O . SER A 1 104 ? 26.262 13.688 -48.037 1.00 59.38 104 SER A O 1
ATOM 835 N N . VAL A 1 105 ? 26.998 15.679 -47.304 1.00 66.31 105 VAL A N 1
ATOM 836 C CA . VAL A 1 105 ? 26.733 15.405 -45.896 1.00 66.31 105 VAL A CA 1
ATOM 837 C C . VAL A 1 105 ? 25.218 15.420 -45.740 1.00 66.31 105 VAL A C 1
ATOM 839 O O . VAL A 1 105 ? 24.605 16.482 -45.664 1.00 66.31 105 VAL A O 1
ATOM 842 N N . SER A 1 106 ? 24.598 14.238 -45.757 1.00 63.25 106 SER A N 1
ATOM 843 C CA . SER A 1 106 ? 23.163 14.118 -45.518 1.00 63.25 106 SER A CA 1
ATOM 844 C C . SER A 1 106 ? 22.855 14.743 -44.153 1.00 63.25 106 SER A C 1
ATOM 846 O O . SER A 1 106 ? 23.484 14.349 -43.161 1.00 63.25 106 SER A O 1
ATOM 848 N N . PRO A 1 107 ? 21.921 15.707 -44.062 1.00 63.84 107 PRO A N 1
ATOM 849 C CA . PRO A 1 107 ? 21.559 16.304 -42.787 1.00 63.84 107 PRO A CA 1
ATOM 850 C C . PRO A 1 107 ? 21.095 15.199 -41.837 1.00 63.84 107 PRO A C 1
ATOM 852 O O . PRO A 1 107 ? 20.352 14.293 -42.227 1.00 63.84 107 PRO A O 1
ATOM 855 N N . ARG A 1 108 ? 21.577 15.235 -40.586 1.00 57.91 108 ARG A N 1
ATOM 856 C CA . ARG A 1 108 ? 21.113 14.292 -39.562 1.00 57.91 108 ARG A CA 1
ATOM 857 C C . ARG A 1 108 ? 19.591 14.429 -39.452 1.00 57.91 108 ARG A C 1
ATOM 859 O O . ARG A 1 108 ? 19.110 15.562 -39.403 1.00 57.91 108 ARG A O 1
ATOM 866 N N . PRO A 1 109 ? 18.840 13.317 -39.386 1.00 61.50 109 PRO A N 1
ATOM 867 C CA . PRO A 1 109 ? 17.401 13.397 -39.202 1.00 61.50 109 PRO A CA 1
ATOM 868 C C . PRO A 1 109 ? 17.112 14.182 -37.913 1.00 61.50 109 PRO A C 1
ATOM 870 O O . PRO A 1 109 ? 17.802 13.954 -36.908 1.00 61.50 109 PRO A O 1
ATOM 873 N N . PRO A 1 110 ? 16.141 15.111 -37.929 1.00 69.56 110 PRO A N 1
ATOM 874 C CA . PRO A 1 110 ? 15.801 15.892 -36.752 1.00 69.56 110 PRO A CA 1
ATOM 875 C C . PRO A 1 110 ? 15.424 14.949 -35.608 1.00 69.56 110 PRO A C 1
ATOM 877 O O . PRO A 1 110 ? 14.696 13.971 -35.796 1.00 69.56 110 PRO A O 1
ATOM 880 N N . VAL A 1 111 ? 15.954 15.227 -34.415 1.00 73.44 111 VAL A N 1
ATOM 881 C CA . VAL A 1 111 ? 15.542 14.530 -33.192 1.00 73.44 111 VAL A CA 1
ATOM 882 C C . VAL A 1 111 ? 14.036 14.729 -33.054 1.00 73.44 111 VAL A C 1
ATOM 884 O O . VAL A 1 111 ? 13.559 15.862 -33.119 1.00 73.44 111 VAL A O 1
ATOM 887 N N . SER A 1 112 ? 13.277 13.638 -32.913 1.00 85.88 112 SER A N 1
ATOM 888 C CA . SER A 1 112 ? 11.822 13.760 -32.792 1.00 85.88 112 SER A CA 1
ATOM 889 C C . SER A 1 112 ? 11.478 14.614 -31.569 1.00 85.88 112 SER A C 1
ATOM 891 O O . SER A 1 112 ? 12.077 14.443 -30.505 1.00 85.88 112 SER A O 1
ATOM 893 N N . VAL A 1 113 ? 10.500 15.514 -31.702 1.00 90.75 113 VAL A N 1
ATOM 894 C CA . VAL A 1 113 ? 10.004 16.340 -30.583 1.00 90.75 113 VAL A CA 1
ATOM 895 C C . VAL A 1 113 ? 9.655 15.457 -29.381 1.00 90.75 113 VAL A C 1
ATOM 897 O O . VAL A 1 113 ? 10.015 15.774 -28.251 1.00 90.75 113 VAL A O 1
ATOM 900 N N . TYR A 1 114 ? 9.051 14.296 -29.643 1.00 88.56 114 TYR A N 1
ATOM 901 C CA . TYR A 1 114 ? 8.747 13.285 -28.637 1.00 88.56 114 TYR A CA 1
ATOM 902 C C . TYR A 1 114 ? 9.982 12.825 -27.849 1.00 88.56 114 TYR A C 1
ATOM 904 O O . TYR A 1 114 ? 9.951 12.813 -26.622 1.00 88.56 114 TYR A O 1
ATOM 912 N N . GLN A 1 115 ? 11.082 12.491 -28.533 1.00 88.50 115 GLN A N 1
ATOM 913 C CA . GLN A 1 115 ? 12.323 12.064 -27.883 1.00 88.50 115 GLN A CA 1
ATOM 914 C C . GLN A 1 115 ? 12.868 13.140 -26.944 1.00 88.50 115 GLN A C 1
ATOM 916 O O . GLN A 1 115 ? 13.263 12.830 -25.821 1.00 88.50 115 GLN A O 1
ATOM 921 N N . THR A 1 116 ? 12.870 14.395 -27.390 1.00 90.31 116 THR A N 1
ATOM 922 C CA . THR A 1 116 ? 13.308 15.527 -26.571 1.00 90.31 116 THR A CA 1
ATOM 923 C C . THR A 1 116 ? 12.434 15.665 -25.326 1.00 90.31 116 THR A C 1
ATOM 925 O O . THR A 1 116 ? 12.960 15.706 -24.217 1.00 90.31 116 THR A O 1
ATOM 928 N N . VAL A 1 117 ? 11.106 15.663 -25.487 1.00 92.62 117 VAL A N 1
ATOM 929 C CA . VAL A 1 117 ? 10.157 15.786 -24.368 1.00 92.62 117 VAL A CA 1
ATOM 930 C C . VAL A 1 117 ? 10.319 14.640 -23.371 1.00 92.62 117 VAL A C 1
ATOM 932 O O . VAL A 1 117 ? 10.480 14.890 -22.182 1.00 92.62 117 VAL A O 1
ATOM 935 N N . ALA A 1 118 ? 10.332 13.391 -23.837 1.00 91.00 118 ALA A N 1
ATOM 936 C CA . ALA A 1 118 ? 10.452 12.222 -22.972 1.00 91.00 118 ALA A CA 1
ATOM 937 C C . ALA A 1 118 ? 11.753 12.224 -22.153 1.00 91.00 118 ALA A C 1
ATOM 939 O O . ALA A 1 118 ? 11.723 11.943 -20.955 1.00 91.00 118 ALA A O 1
ATOM 940 N N . LEU A 1 119 ? 12.888 12.578 -22.772 1.00 90.50 119 LEU A N 1
ATOM 941 C CA . LEU A 1 119 ? 14.178 12.653 -22.080 1.00 90.50 119 LEU A CA 1
ATOM 942 C C . LEU A 1 119 ? 14.206 13.766 -21.032 1.00 90.50 119 LEU A C 1
ATOM 944 O O . LEU A 1 119 ? 14.705 13.538 -19.933 1.00 90.50 119 LEU A O 1
ATOM 948 N N . TRP A 1 120 ? 13.655 14.943 -21.340 1.00 93.81 120 TRP A N 1
ATOM 949 C CA . TRP A 1 120 ? 13.588 16.044 -20.379 1.00 93.81 120 TRP A CA 1
ATOM 950 C C . TRP A 1 120 ? 12.648 15.743 -19.217 1.00 93.81 120 TRP A C 1
ATOM 952 O O . TRP A 1 120 ? 13.035 15.954 -18.071 1.00 93.81 120 TRP A O 1
ATOM 962 N N . VAL A 1 121 ? 11.457 15.197 -19.487 1.00 93.19 121 VAL A N 1
ATOM 963 C CA . VAL A 1 121 ? 10.520 14.777 -18.433 1.00 93.19 121 VAL A CA 1
ATOM 964 C C . VAL A 1 121 ? 11.183 13.745 -17.527 1.00 93.19 121 VAL A C 1
ATOM 966 O O . VAL A 1 121 ? 11.135 13.889 -16.308 1.00 93.19 121 VAL A O 1
ATOM 969 N N . PHE A 1 122 ? 11.868 12.753 -18.102 1.00 92.44 122 PHE A N 1
ATOM 970 C CA . PHE A 1 122 ? 12.593 11.760 -17.320 1.00 92.44 122 PHE A CA 1
ATOM 971 C C . PHE A 1 122 ? 13.738 12.351 -16.504 1.00 92.44 122 PHE A C 1
ATOM 973 O O . PHE A 1 122 ? 13.821 12.079 -15.307 1.00 92.44 122 PHE A O 1
ATOM 980 N N . ALA A 1 123 ? 14.600 13.168 -17.109 1.00 91.50 123 ALA A N 1
ATOM 981 C CA . ALA A 1 123 ? 15.737 13.762 -16.415 1.00 91.50 123 ALA A CA 1
ATOM 982 C C . ALA A 1 123 ? 15.280 14.665 -15.263 1.00 91.50 123 ALA A C 1
ATOM 984 O O . ALA A 1 123 ? 15.722 14.481 -14.131 1.00 91.50 123 ALA A O 1
ATOM 985 N N . ILE A 1 124 ? 14.357 15.592 -15.535 1.00 94.81 124 ILE A N 1
ATOM 986 C CA . ILE A 1 124 ? 13.857 16.543 -14.539 1.00 94.81 124 ILE A CA 1
ATOM 987 C C . ILE A 1 124 ? 13.121 15.795 -13.428 1.00 94.81 124 ILE A C 1
ATOM 989 O O . ILE A 1 124 ? 13.473 15.959 -12.266 1.00 94.81 124 ILE A O 1
ATOM 993 N N . SER A 1 125 ? 12.162 14.924 -13.763 1.00 93.12 125 SER A N 1
ATOM 994 C CA . SER A 1 125 ? 11.381 14.204 -12.750 1.00 93.12 125 SER A CA 1
ATOM 995 C C . SER A 1 125 ? 12.265 13.309 -11.879 1.00 93.12 125 SER A C 1
ATOM 997 O O . SER A 1 125 ? 12.150 13.341 -10.656 1.00 93.12 125 SER A O 1
ATOM 999 N N . THR A 1 126 ? 13.224 12.594 -12.477 1.00 89.12 126 THR A N 1
ATOM 1000 C CA . THR A 1 126 ? 14.162 11.745 -11.728 1.00 89.12 126 THR A CA 1
ATOM 1001 C C . THR A 1 126 ? 15.052 12.570 -10.804 1.00 89.12 126 THR A C 1
ATOM 1003 O O . THR A 1 126 ? 15.189 12.213 -9.636 1.00 89.12 126 THR A O 1
ATOM 1006 N N . ILE A 1 127 ? 15.637 13.675 -11.282 1.00 91.50 127 ILE A N 1
ATOM 1007 C CA . ILE A 1 127 ? 16.489 14.550 -10.460 1.00 91.50 127 ILE A CA 1
ATOM 1008 C C . ILE A 1 127 ? 15.677 15.157 -9.315 1.00 91.50 127 ILE A C 1
ATOM 1010 O O . ILE A 1 127 ? 16.116 15.109 -8.168 1.00 91.50 127 ILE A O 1
ATOM 1014 N N . THR A 1 128 ? 14.481 15.677 -9.600 1.00 94.06 128 THR A N 1
ATOM 1015 C CA . THR A 1 128 ? 13.606 16.285 -8.593 1.00 94.06 128 THR A CA 1
ATOM 1016 C C . THR A 1 128 ? 13.171 15.269 -7.542 1.00 94.06 128 THR A C 1
ATOM 1018 O O . THR A 1 128 ? 13.310 15.543 -6.355 1.00 94.06 128 THR A O 1
ATOM 1021 N N . LEU A 1 129 ? 12.707 14.082 -7.940 1.00 91.81 129 LEU A N 1
ATOM 1022 C CA . LEU A 1 129 ? 12.300 13.039 -6.992 1.00 91.81 129 LEU A CA 1
ATOM 1023 C C . LEU A 1 129 ? 13.487 12.490 -6.192 1.00 91.81 129 LEU A C 1
ATOM 1025 O O . LEU A 1 129 ? 13.347 12.239 -4.999 1.00 91.81 129 LEU A O 1
ATOM 1029 N N . THR A 1 130 ? 14.672 12.392 -6.800 1.00 88.62 130 THR A N 1
ATOM 1030 C CA . THR A 1 130 ? 15.910 12.041 -6.084 1.00 88.62 130 THR A CA 1
ATOM 1031 C C . THR A 1 130 ? 16.264 13.115 -5.052 1.00 88.62 130 THR A C 1
ATOM 1033 O O . THR A 1 130 ? 16.601 12.789 -3.918 1.00 88.62 130 THR A O 1
ATOM 1036 N N . ALA A 1 131 ? 16.139 14.399 -5.394 1.00 91.06 131 ALA A N 1
ATOM 1037 C CA . ALA A 1 131 ? 16.369 15.487 -4.449 1.00 91.06 131 ALA A CA 1
ATOM 1038 C C . ALA A 1 131 ? 15.336 15.483 -3.309 1.00 91.06 131 ALA A C 1
ATOM 1040 O O . ALA A 1 131 ? 15.713 15.603 -2.147 1.00 91.06 131 ALA A O 1
ATOM 1041 N N . ILE A 1 132 ? 14.051 15.271 -3.617 1.00 90.69 132 ILE A N 1
ATOM 1042 C CA . ILE A 1 132 ? 12.983 15.127 -2.614 1.00 90.69 13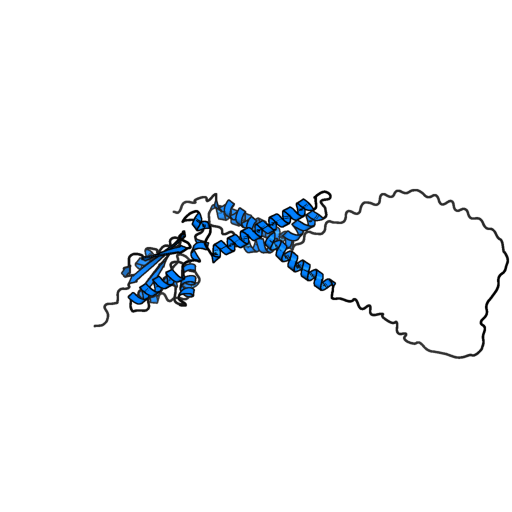2 ILE A CA 1
ATOM 1043 C C . ILE A 1 132 ? 13.261 13.928 -1.701 1.00 90.69 132 ILE A C 1
ATOM 1045 O O . ILE A 1 132 ? 13.066 14.036 -0.492 1.00 90.69 132 ILE A O 1
ATOM 1049 N N . SER A 1 133 ? 13.790 12.825 -2.243 1.00 88.88 133 SER A N 1
ATOM 1050 C CA . SER A 1 133 ? 14.110 11.619 -1.467 1.00 88.88 133 SER A CA 1
ATOM 1051 C C . SER A 1 133 ? 15.154 11.836 -0.359 1.00 88.88 133 SER A C 1
ATOM 1053 O O . SER A 1 133 ? 15.256 11.031 0.560 1.00 88.88 133 SER A O 1
ATOM 1055 N N . LEU A 1 134 ? 15.916 12.939 -0.405 1.00 87.44 134 LEU A N 1
ATOM 1056 C CA . LEU A 1 134 ? 16.866 13.298 0.655 1.00 87.44 134 LEU A CA 1
ATOM 1057 C C . LEU A 1 134 ? 16.173 13.710 1.959 1.00 87.44 134 LEU A C 1
ATOM 1059 O O . LEU A 1 134 ? 16.774 13.583 3.029 1.00 87.44 134 LEU A O 1
ATOM 1063 N N . VAL A 1 135 ? 14.945 14.230 1.858 1.00 90.56 135 VAL A N 1
ATOM 1064 C CA . VAL A 1 135 ? 14.194 14.840 2.967 1.00 90.56 135 VAL A CA 1
ATOM 1065 C C . VAL A 1 135 ? 12.838 14.174 3.223 1.00 90.56 135 VAL A C 1
ATOM 1067 O O . VAL A 1 135 ? 12.371 14.188 4.359 1.00 90.56 135 VAL A O 1
ATOM 1070 N N . TYR A 1 136 ? 12.229 13.563 2.206 1.00 85.44 136 TYR A N 1
ATOM 1071 C CA . TYR A 1 136 ? 10.939 12.876 2.274 1.00 85.44 136 TYR A CA 1
ATOM 1072 C C . TYR A 1 136 ? 11.031 11.481 1.659 1.00 85.44 136 TYR A C 1
ATOM 1074 O O . TYR A 1 136 ? 11.879 11.218 0.815 1.00 85.44 136 TYR A O 1
ATOM 1082 N N . THR A 1 137 ? 10.115 10.586 2.017 1.00 80.50 137 THR A N 1
ATOM 1083 C CA . THR A 1 137 ? 10.003 9.280 1.359 1.00 80.50 137 THR A CA 1
ATOM 1084 C C . THR A 1 137 ? 9.399 9.457 -0.036 1.00 80.50 137 THR A C 1
ATOM 1086 O O . THR A 1 137 ? 8.183 9.542 -0.191 1.00 80.50 137 THR A O 1
ATOM 1089 N N . ALA A 1 138 ? 10.250 9.538 -1.060 1.00 84.50 138 ALA A N 1
ATOM 1090 C CA . ALA A 1 138 ? 9.820 9.551 -2.455 1.00 84.50 138 ALA A CA 1
ATOM 1091 C C . ALA A 1 138 ? 9.705 8.113 -2.971 1.00 84.50 138 ALA A C 1
ATOM 1093 O O . ALA A 1 138 ? 10.695 7.383 -3.059 1.00 84.50 138 ALA A O 1
ATOM 1094 N N . LEU A 1 139 ? 8.494 7.696 -3.328 1.00 82.81 139 LEU A N 1
ATOM 1095 C CA . LEU A 1 139 ? 8.258 6.343 -3.819 1.00 82.81 139 LEU A CA 1
ATOM 1096 C C . LEU A 1 139 ? 8.639 6.258 -5.302 1.00 82.81 139 LEU A C 1
ATOM 1098 O O . LEU A 1 139 ? 8.331 7.148 -6.092 1.00 82.81 139 LEU A O 1
ATOM 1102 N N . TYR A 1 140 ? 9.304 5.173 -5.702 1.00 81.81 140 TYR A N 1
ATOM 1103 C CA . TYR A 1 140 ? 9.832 5.010 -7.066 1.00 81.81 140 TYR A CA 1
ATOM 1104 C C . TYR A 1 140 ? 8.751 5.149 -8.149 1.00 81.81 140 TYR A C 1
ATOM 1106 O O . TYR A 1 140 ? 8.990 5.700 -9.222 1.00 81.81 140 TYR A O 1
ATOM 1114 N N . TYR A 1 141 ? 7.528 4.700 -7.860 1.00 84.12 141 TYR A N 1
ATOM 1115 C CA . TYR A 1 141 ? 6.416 4.767 -8.802 1.00 84.12 141 TYR A CA 1
ATOM 1116 C C . TYR A 1 141 ? 5.884 6.193 -9.014 1.00 84.12 141 TYR A C 1
ATOM 1118 O O . TYR A 1 141 ? 5.116 6.413 -9.946 1.00 84.12 141 TYR A O 1
ATOM 1126 N N . TRP A 1 142 ? 6.312 7.189 -8.230 1.00 89.50 142 TRP A N 1
ATOM 1127 C CA . TRP A 1 142 ? 5.973 8.595 -8.495 1.00 89.50 142 TRP A CA 1
ATOM 1128 C C . TRP A 1 142 ? 6.560 9.089 -9.823 1.00 89.50 142 TRP A C 1
ATOM 1130 O O . TRP A 1 142 ? 6.048 10.033 -10.416 1.00 89.50 142 TRP A O 1
ATOM 1140 N N . ASN A 1 143 ? 7.580 8.404 -10.342 1.00 92.06 143 ASN A N 1
ATOM 1141 C CA . ASN A 1 143 ? 8.202 8.697 -11.630 1.00 92.06 143 ASN A CA 1
ATOM 1142 C C . ASN A 1 143 ? 7.576 7.896 -12.800 1.00 92.06 143 ASN A C 1
ATOM 1144 O O . ASN A 1 143 ? 8.169 7.771 -13.872 1.00 92.06 143 ASN A O 1
ATOM 1148 N N . ILE A 1 144 ? 6.377 7.320 -12.620 1.00 88.25 144 ILE A N 1
ATOM 1149 C CA . ILE A 1 144 ? 5.756 6.413 -13.604 1.00 88.25 144 ILE A CA 1
ATOM 1150 C C . ILE A 1 144 ? 5.535 7.055 -14.976 1.00 88.25 144 ILE A C 1
ATOM 1152 O O . ILE A 1 144 ? 5.780 6.412 -15.996 1.00 88.25 144 ILE A O 1
ATOM 1156 N N . LEU A 1 145 ? 5.131 8.328 -15.027 1.00 87.31 145 LEU A N 1
ATOM 1157 C CA . LEU A 1 145 ? 4.913 9.035 -16.293 1.00 87.31 145 LEU A CA 1
ATOM 1158 C C . LEU A 1 145 ? 6.207 9.160 -17.099 1.00 87.31 145 LEU A C 1
ATOM 1160 O O . LEU A 1 145 ? 6.204 8.960 -18.313 1.00 87.31 145 LEU A O 1
ATOM 1164 N N . ALA A 1 146 ? 7.326 9.427 -16.427 1.00 90.31 146 ALA A N 1
ATOM 1165 C CA . ALA A 1 146 ? 8.621 9.479 -17.079 1.00 90.31 146 ALA A CA 1
ATOM 1166 C C . ALA A 1 146 ? 9.038 8.115 -17.638 1.00 90.31 146 ALA A C 1
ATOM 1168 O O . ALA A 1 146 ? 9.547 8.040 -18.757 1.00 90.31 146 ALA A O 1
ATOM 1169 N N . TYR A 1 147 ? 8.790 7.033 -16.892 1.00 87.56 147 TYR A N 1
ATOM 1170 C CA . TYR A 1 147 ? 9.063 5.679 -17.373 1.00 87.56 147 TYR A CA 1
ATOM 1171 C C . TYR A 1 147 ? 8.215 5.345 -18.609 1.00 87.56 147 TYR A C 1
ATOM 1173 O O . TYR A 1 147 ? 8.752 4.865 -19.608 1.00 87.56 147 TYR A O 1
ATOM 1181 N N . LEU A 1 148 ? 6.918 5.672 -18.581 1.00 86.56 148 LEU A N 1
ATOM 1182 C CA . LEU A 1 148 ? 5.997 5.440 -19.698 1.00 86.56 148 LEU A CA 1
ATOM 1183 C C . LEU A 1 148 ? 6.414 6.189 -20.969 1.00 86.56 148 LEU A C 1
ATOM 1185 O O . LEU A 1 148 ? 6.335 5.625 -22.059 1.00 86.56 148 LEU A O 1
ATOM 1189 N N . LEU A 1 149 ? 6.897 7.430 -20.843 1.00 87.44 149 LEU A N 1
ATOM 1190 C CA . LEU A 1 149 ? 7.413 8.201 -21.979 1.00 87.44 149 LEU A CA 1
ATOM 1191 C C . LEU A 1 149 ? 8.759 7.676 -22.493 1.00 87.44 149 LEU A C 1
ATOM 1193 O O . LEU A 1 149 ? 9.065 7.819 -23.675 1.00 87.44 149 LEU A O 1
ATOM 1197 N N . LEU A 1 150 ? 9.577 7.064 -21.636 1.00 87.06 150 LEU A N 1
ATOM 1198 C CA . LEU A 1 150 ? 10.874 6.533 -22.049 1.00 87.06 150 LEU A CA 1
ATOM 1199 C C . LEU A 1 150 ? 10.750 5.174 -22.760 1.00 87.06 150 LEU A C 1
ATOM 1201 O O . LEU A 1 150 ? 11.554 4.866 -23.645 1.00 87.06 150 LEU A O 1
ATOM 1205 N N . PHE A 1 151 ? 9.734 4.370 -22.426 1.00 83.88 151 PHE A N 1
ATOM 1206 C CA . PHE A 1 151 ? 9.563 3.011 -22.957 1.00 83.88 151 PHE A CA 1
ATOM 1207 C C . PHE A 1 151 ? 9.556 2.909 -24.491 1.00 83.88 151 PHE A C 1
ATOM 1209 O O . PHE A 1 151 ? 10.249 2.028 -25.005 1.00 83.88 151 PHE A O 1
ATOM 1216 N N . PRO A 1 152 ? 8.882 3.783 -25.264 1.00 82.25 152 PRO A N 1
ATOM 1217 C CA . PRO A 1 152 ? 8.918 3.699 -26.726 1.00 82.25 152 PRO A CA 1
ATOM 1218 C C . PRO A 1 152 ? 10.290 4.022 -27.339 1.00 82.25 152 PRO A C 1
ATOM 1220 O O . PRO A 1 152 ? 10.590 3.582 -28.449 1.00 82.25 152 PRO A O 1
ATOM 1223 N N . LEU A 1 153 ? 11.148 4.758 -26.624 1.00 82.00 153 LEU A N 1
ATOM 1224 C CA . LEU A 1 153 ? 12.472 5.172 -27.105 1.00 82.00 153 LEU A CA 1
ATOM 1225 C C . LEU A 1 153 ? 13.548 4.120 -26.845 1.00 82.00 153 LEU A C 1
ATOM 1227 O O . LEU A 1 153 ? 14.474 3.973 -27.648 1.00 82.00 153 LEU A O 1
ATOM 1231 N N . LEU A 1 154 ? 13.425 3.367 -25.752 1.00 78.00 154 LEU A N 1
ATOM 1232 C CA . LEU A 1 154 ? 14.424 2.385 -25.331 1.00 78.00 154 LEU A CA 1
ATOM 1233 C C . LEU A 1 154 ? 14.745 1.338 -26.413 1.00 78.00 154 LEU A C 1
ATOM 1235 O O . LEU A 1 154 ? 15.934 1.136 -26.676 1.00 78.00 154 LEU A O 1
ATOM 1239 N N . PRO A 1 155 ? 13.773 0.739 -27.137 1.00 73.56 155 PRO A N 1
ATOM 1240 C CA . PRO A 1 155 ? 14.074 -0.172 -28.239 1.00 73.56 155 PRO A CA 1
ATOM 1241 C C . PRO A 1 155 ? 14.990 0.455 -29.292 1.00 73.56 155 PRO A C 1
ATOM 1243 O O . PRO A 1 155 ? 15.930 -0.191 -29.748 1.00 73.56 155 PRO A O 1
ATOM 1246 N N . THR A 1 156 ? 14.776 1.727 -29.647 1.00 71.44 156 THR A N 1
ATOM 1247 C CA . THR A 1 156 ? 15.602 2.402 -30.660 1.00 71.44 156 THR A CA 1
ATOM 1248 C C . THR A 1 156 ? 17.034 2.624 -30.186 1.00 71.44 156 THR A C 1
ATOM 1250 O O . THR A 1 156 ? 17.950 2.480 -30.988 1.00 71.44 156 THR A O 1
ATOM 1253 N N . LEU A 1 157 ? 17.265 2.880 -28.896 1.00 68.38 157 LEU A N 1
ATOM 1254 C CA . LEU A 1 157 ? 18.616 2.983 -28.332 1.00 68.38 157 LEU A CA 1
ATOM 1255 C C . LEU A 1 157 ? 19.339 1.630 -28.366 1.00 68.38 157 LEU A C 1
ATOM 1257 O O . LEU A 1 157 ? 20.514 1.562 -28.734 1.00 68.38 157 LEU A O 1
ATOM 1261 N N . PHE A 1 158 ? 18.624 0.541 -28.074 1.00 67.44 158 PHE A N 1
ATOM 1262 C CA . PHE A 1 158 ? 19.180 -0.811 -28.147 1.00 67.44 158 PHE A CA 1
ATOM 1263 C C . PHE A 1 158 ? 19.387 -1.309 -29.583 1.00 67.44 158 PHE A C 1
ATOM 1265 O O . PHE A 1 158 ? 20.268 -2.142 -29.793 1.00 67.44 158 PHE A O 1
ATOM 1272 N N . ILE A 1 159 ? 18.608 -0.820 -30.559 1.00 65.12 159 ILE A N 1
ATOM 1273 C CA . ILE A 1 159 ? 18.653 -1.238 -31.973 1.00 65.12 159 ILE A CA 1
ATOM 1274 C C . ILE A 1 159 ? 19.579 -0.350 -32.818 1.00 65.12 159 ILE A C 1
ATOM 1276 O O . ILE A 1 159 ? 20.336 -0.863 -33.635 1.00 65.12 159 ILE A O 1
ATOM 1280 N N . LYS A 1 160 ? 19.581 0.974 -32.637 1.00 61.34 160 LYS A N 1
ATOM 1281 C CA . LYS A 1 160 ? 20.372 1.914 -33.457 1.00 61.34 160 LYS A CA 1
ATOM 1282 C C . LYS A 1 160 ? 21.878 1.744 -33.237 1.00 61.34 160 LYS A C 1
ATOM 1284 O O . LYS A 1 160 ? 22.644 1.790 -34.196 1.00 61.34 160 LYS A O 1
ATOM 1289 N N . ASN A 1 161 ? 22.293 1.404 -32.015 1.00 54.12 161 ASN A N 1
ATOM 1290 C CA . ASN A 1 161 ? 23.668 0.979 -31.722 1.00 54.12 161 ASN A CA 1
ATOM 1291 C C . ASN A 1 161 ? 24.067 -0.357 -32.394 1.00 54.12 161 ASN A C 1
ATOM 1293 O O . ASN A 1 161 ? 25.227 -0.753 -32.313 1.00 54.12 161 ASN A O 1
ATOM 1297 N N . GLN A 1 162 ? 23.146 -1.057 -33.073 1.00 54.00 162 GLN A N 1
ATOM 1298 C CA . GLN A 1 162 ? 23.419 -2.315 -33.782 1.00 54.00 162 GLN A CA 1
ATOM 1299 C C . GLN A 1 162 ? 23.841 -2.117 -35.242 1.00 54.00 162 GLN A C 1
ATOM 1301 O O . GLN A 1 162 ? 24.440 -3.030 -35.802 1.00 54.00 162 GLN A O 1
ATOM 1306 N N . GLN A 1 163 ? 23.546 -0.964 -35.857 1.00 56.06 163 GLN A N 1
ATOM 1307 C CA . GLN A 1 163 ? 23.823 -0.716 -37.282 1.00 56.06 163 GLN A CA 1
ATOM 1308 C C . GLN A 1 163 ? 25.169 -0.014 -37.537 1.00 56.06 163 GLN A C 1
ATOM 1310 O O . GLN A 1 163 ? 25.708 -0.137 -38.629 1.00 56.06 163 GLN A O 1
ATOM 1315 N N . GLY A 1 164 ? 25.742 0.678 -36.541 1.00 54.03 164 GLY A N 1
ATOM 1316 C CA . GLY A 1 164 ? 27.026 1.393 -36.671 1.00 54.03 164 GLY A CA 1
ATOM 1317 C C . GLY A 1 164 ? 28.241 0.716 -36.020 1.00 54.03 164 GLY A C 1
ATOM 1318 O O . GLY A 1 164 ? 29.371 1.144 -36.236 1.00 54.03 164 GLY A O 1
ATOM 1319 N N . ALA A 1 165 ? 28.047 -0.334 -35.215 1.00 54.75 165 ALA A N 1
ATOM 1320 C CA . ALA A 1 165 ? 29.126 -0.990 -34.473 1.00 54.75 165 ALA A CA 1
ATOM 1321 C C . ALA A 1 165 ? 29.719 -2.164 -35.273 1.00 54.75 165 ALA A C 1
ATOM 1323 O O . ALA A 1 165 ? 29.420 -3.327 -34.999 1.00 54.75 165 ALA A O 1
ATOM 1324 N N . GLY A 1 166 ? 30.575 -1.851 -36.250 1.00 52.41 166 GLY A N 1
ATOM 1325 C CA . GLY A 1 166 ? 31.181 -2.802 -37.195 1.00 52.41 166 GLY A CA 1
ATOM 1326 C C . GLY A 1 166 ? 31.981 -3.975 -36.604 1.00 52.41 166 GLY A C 1
ATOM 1327 O O . GLY A 1 166 ? 32.340 -4.864 -37.358 1.00 52.41 166 GLY A O 1
ATOM 1328 N N . ASN A 1 167 ? 32.210 -4.041 -35.285 1.00 59.22 167 ASN A N 1
ATOM 1329 C CA . ASN A 1 167 ? 33.009 -5.096 -34.637 1.00 59.22 167 ASN A CA 1
ATOM 1330 C C . ASN A 1 167 ? 32.363 -5.722 -33.380 1.00 59.22 167 ASN A C 1
ATOM 1332 O O . ASN A 1 167 ? 33.001 -6.510 -32.681 1.00 59.22 167 ASN A O 1
ATOM 1336 N N . ALA A 1 168 ? 31.108 -5.399 -33.041 1.00 59.44 168 ALA A N 1
ATOM 1337 C CA . ALA A 1 168 ? 30.456 -6.031 -31.890 1.00 59.44 168 ALA A CA 1
ATOM 1338 C C . ALA A 1 168 ? 29.991 -7.455 -32.249 1.00 59.44 168 ALA A C 1
ATOM 1340 O O . ALA A 1 168 ? 29.070 -7.633 -33.051 1.00 59.44 168 ALA A O 1
ATOM 1341 N N . SER A 1 169 ? 30.609 -8.476 -31.640 1.00 63.16 169 SER A N 1
ATOM 1342 C CA . SER A 1 169 ? 30.299 -9.877 -31.938 1.00 63.16 169 SER A CA 1
ATOM 1343 C C . SER A 1 169 ? 28.809 -10.202 -31.697 1.00 63.16 169 SER A C 1
ATOM 1345 O O . SER A 1 169 ? 28.217 -9.760 -30.704 1.00 63.16 169 SER A O 1
ATOM 1347 N N . PRO A 1 170 ? 28.166 -11.004 -32.569 1.00 64.81 170 PRO A N 1
ATOM 1348 C CA . PRO A 1 170 ? 26.763 -11.409 -32.420 1.00 64.81 170 PRO A CA 1
ATOM 1349 C C . PRO A 1 170 ? 26.442 -12.047 -31.062 1.00 64.81 170 PRO A C 1
ATOM 1351 O O . PRO A 1 170 ? 25.314 -11.928 -30.581 1.00 64.81 170 PRO A O 1
ATOM 1354 N N . LEU A 1 171 ? 27.435 -12.684 -30.440 1.00 67.06 171 LEU A N 1
ATOM 1355 C CA . LEU A 1 171 ? 27.332 -13.342 -29.140 1.00 67.06 171 LEU A CA 1
ATOM 1356 C C . LEU A 1 171 ? 27.134 -12.342 -27.991 1.00 67.06 171 LEU A C 1
ATOM 1358 O O . LEU A 1 171 ? 26.232 -12.533 -27.175 1.00 67.06 171 LEU A O 1
ATOM 1362 N N . ARG A 1 172 ? 27.878 -11.225 -27.972 1.00 68.56 172 ARG A N 1
ATOM 1363 C CA . ARG A 1 172 ? 27.726 -10.177 -26.943 1.00 68.56 172 ARG A CA 1
ATOM 1364 C C . ARG A 1 172 ? 26.333 -9.533 -26.985 1.00 68.56 172 ARG A C 1
ATOM 1366 O O . ARG A 1 172 ? 25.782 -9.182 -25.947 1.00 68.56 172 ARG A O 1
ATOM 1373 N N . ARG A 1 173 ? 25.730 -9.442 -28.178 1.00 65.19 173 ARG A N 1
ATOM 1374 C CA . ARG A 1 173 ? 24.382 -8.879 -28.398 1.00 65.19 173 ARG A CA 1
ATOM 1375 C C . ARG A 1 173 ? 23.273 -9.762 -27.831 1.00 65.19 173 ARG A C 1
ATOM 1377 O O . ARG A 1 173 ? 22.403 -9.271 -27.118 1.00 65.19 173 ARG A O 1
ATOM 1384 N N . LYS A 1 174 ? 23.315 -11.064 -28.139 1.00 72.81 174 LYS A N 1
ATOM 1385 C CA . LYS A 1 174 ? 22.364 -12.040 -27.584 1.00 72.81 174 LYS A CA 1
ATOM 1386 C C . LYS A 1 174 ? 22.502 -12.130 -26.068 1.00 72.81 174 LYS A C 1
ATOM 1388 O O . LYS A 1 174 ? 21.488 -12.166 -25.386 1.00 72.81 174 LYS A O 1
ATOM 1393 N N . SER A 1 175 ? 23.737 -12.093 -25.563 1.00 75.12 175 SER A N 1
ATOM 1394 C CA . SER A 1 175 ? 24.012 -12.108 -24.127 1.00 75.12 175 SER A CA 1
ATOM 1395 C C . SER A 1 175 ? 23.418 -10.892 -23.411 1.00 75.12 175 SER A C 1
ATOM 1397 O O . SER A 1 175 ? 22.661 -11.094 -22.477 1.00 75.12 175 SER A O 1
ATOM 1399 N N . LEU A 1 176 ? 23.646 -9.654 -23.872 1.00 73.31 176 LEU A N 1
ATOM 1400 C CA . LEU A 1 176 ? 23.084 -8.458 -23.217 1.00 73.31 176 LEU A CA 1
ATOM 1401 C C . LEU A 1 176 ? 21.550 -8.466 -23.164 1.00 73.31 176 LEU A C 1
ATOM 1403 O O . LEU A 1 176 ? 20.964 -8.134 -22.136 1.00 73.31 176 LEU A O 1
ATOM 1407 N N . LEU A 1 177 ? 20.901 -8.865 -24.261 1.00 73.31 177 LEU A N 1
ATOM 1408 C CA . LEU A 1 177 ? 19.443 -8.971 -24.310 1.00 73.31 177 LEU A CA 1
ATOM 1409 C C . LEU A 1 177 ? 18.926 -10.078 -23.393 1.00 73.31 177 LEU A C 1
ATOM 1411 O O . LEU A 1 177 ? 17.977 -9.849 -22.649 1.00 73.31 177 LEU A O 1
ATOM 1415 N N . LEU A 1 178 ? 19.560 -11.252 -23.420 1.00 77.94 178 LEU A N 1
ATOM 1416 C CA . LEU A 1 178 ? 19.201 -12.371 -22.555 1.00 77.94 178 LEU A CA 1
ATOM 1417 C C . LEU A 1 178 ? 19.397 -12.011 -21.077 1.00 77.94 178 LEU A C 1
ATOM 1419 O O . LEU A 1 178 ? 18.512 -12.267 -20.271 1.00 77.94 178 LEU A O 1
ATOM 1423 N N . THR A 1 179 ? 20.506 -11.357 -20.726 1.00 75.38 179 THR A N 1
ATOM 1424 C CA . THR A 1 179 ? 20.759 -10.863 -19.368 1.00 75.38 179 THR A CA 1
ATOM 1425 C C . THR A 1 179 ? 19.681 -9.875 -18.944 1.00 75.38 179 THR A C 1
ATOM 1427 O O . THR A 1 179 ? 19.134 -10.017 -17.857 1.00 75.38 179 THR A O 1
ATOM 1430 N N . GLY A 1 180 ? 19.313 -8.919 -19.805 1.00 75.19 180 GLY A N 1
ATOM 1431 C CA . GLY A 1 180 ? 18.214 -7.991 -19.531 1.00 75.19 180 GLY A CA 1
ATOM 1432 C C . GLY A 1 180 ? 16.869 -8.700 -19.343 1.00 75.19 180 GLY A C 1
ATOM 1433 O O . GLY A 1 180 ? 16.105 -8.327 -18.457 1.00 75.19 180 GLY A O 1
ATOM 1434 N N . GLN A 1 181 ? 16.601 -9.746 -20.130 1.00 77.62 181 GLN A N 1
ATOM 1435 C CA . GLN A 1 181 ? 15.392 -10.562 -20.017 1.00 77.62 181 GLN A CA 1
ATOM 1436 C C . GLN A 1 181 ? 15.326 -11.339 -18.709 1.00 77.62 181 GLN A C 1
ATOM 1438 O O . GLN A 1 181 ? 14.326 -11.263 -18.002 1.00 77.62 181 GLN A O 1
ATOM 1443 N N . ILE A 1 182 ? 16.396 -12.064 -18.386 1.00 82.12 182 ILE A N 1
ATOM 1444 C CA . ILE A 1 182 ? 16.514 -12.817 -17.138 1.00 82.12 182 ILE A CA 1
ATOM 1445 C C . ILE A 1 182 ? 16.387 -11.860 -15.957 1.00 82.12 182 ILE A C 1
ATOM 1447 O O . ILE A 1 182 ? 15.632 -12.137 -15.034 1.00 82.12 182 ILE A O 1
ATOM 1451 N N . TYR A 1 183 ? 17.060 -10.711 -16.018 1.00 77.38 183 TYR A N 1
ATOM 1452 C CA . TYR A 1 183 ? 16.995 -9.688 -14.983 1.00 77.38 183 TYR A CA 1
ATOM 1453 C C . TYR A 1 183 ? 15.565 -9.168 -14.785 1.00 77.38 183 TYR A C 1
ATOM 1455 O O . TYR A 1 183 ? 15.033 -9.246 -13.684 1.00 77.38 183 TYR A O 1
ATOM 1463 N N . GLY A 1 184 ? 14.893 -8.687 -15.835 1.00 76.75 184 GLY A N 1
ATOM 1464 C CA . GLY A 1 184 ? 13.529 -8.178 -15.678 1.00 76.75 184 GLY A CA 1
ATOM 1465 C C . GLY A 1 184 ? 12.516 -9.259 -15.291 1.00 76.75 184 GLY A C 1
ATOM 1466 O O . GLY A 1 184 ? 11.634 -8.981 -14.486 1.00 76.75 184 GLY A O 1
ATOM 1467 N N . LEU A 1 185 ? 12.657 -10.491 -15.794 1.00 82.06 185 LEU A N 1
ATOM 1468 C CA . LEU A 1 185 ? 11.793 -11.608 -15.410 1.00 82.06 185 LEU A CA 1
ATOM 1469 C C . LEU A 1 185 ? 11.985 -11.972 -13.938 1.00 82.06 185 LEU A C 1
ATOM 1471 O O . LEU A 1 185 ? 11.001 -12.155 -13.228 1.00 82.06 185 LEU A O 1
ATOM 1475 N N . LEU A 1 186 ? 13.238 -12.038 -13.480 1.00 86.56 186 LEU A N 1
ATOM 1476 C CA . LEU A 1 186 ? 13.572 -12.282 -12.083 1.00 86.56 186 LEU A CA 1
ATOM 1477 C C . LEU A 1 186 ? 12.887 -11.250 -11.187 1.00 86.56 186 LEU A C 1
ATOM 1479 O O . LEU A 1 186 ? 12.179 -11.626 -10.263 1.00 86.56 186 LEU A O 1
ATOM 1483 N N . PHE 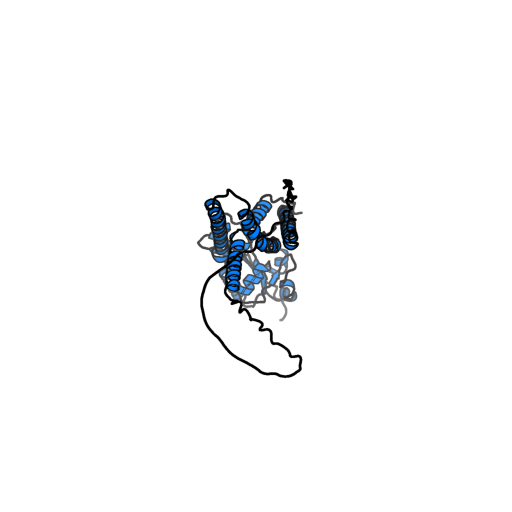A 1 187 ? 13.034 -9.959 -11.477 1.00 82.56 187 PHE A N 1
ATOM 1484 C CA . PHE A 1 187 ? 12.430 -8.924 -10.641 1.00 82.56 187 PHE A CA 1
ATOM 1485 C C . PHE A 1 187 ? 10.908 -8.848 -10.753 1.00 82.56 187 PHE A C 1
ATOM 1487 O O . PHE A 1 187 ? 10.253 -8.608 -9.744 1.00 82.56 187 PHE A O 1
ATOM 1494 N N . ALA A 1 188 ? 10.327 -9.095 -11.928 1.00 84.12 188 ALA A N 1
ATOM 1495 C CA . ALA A 1 188 ? 8.877 -9.219 -12.059 1.00 84.12 188 ALA A CA 1
ATOM 1496 C C . ALA A 1 188 ? 8.348 -10.374 -11.196 1.00 84.12 188 ALA A C 1
ATOM 1498 O O . ALA A 1 188 ? 7.375 -10.200 -10.465 1.00 84.12 188 ALA A O 1
ATOM 1499 N N . ALA A 1 189 ? 9.026 -11.526 -11.212 1.00 89.31 189 ALA A N 1
ATOM 1500 C CA . ALA A 1 189 ? 8.694 -12.651 -10.346 1.00 89.31 189 ALA A CA 1
ATOM 1501 C C . ALA A 1 189 ? 8.853 -12.286 -8.862 1.00 89.31 189 ALA A C 1
ATOM 1503 O O . ALA A 1 189 ? 7.946 -12.550 -8.077 1.00 89.31 189 ALA A O 1
ATOM 1504 N N . LEU A 1 190 ? 9.948 -11.618 -8.481 1.00 89.50 190 LEU A N 1
ATOM 1505 C CA . LEU A 1 190 ? 10.160 -11.145 -7.109 1.00 89.50 190 LEU A CA 1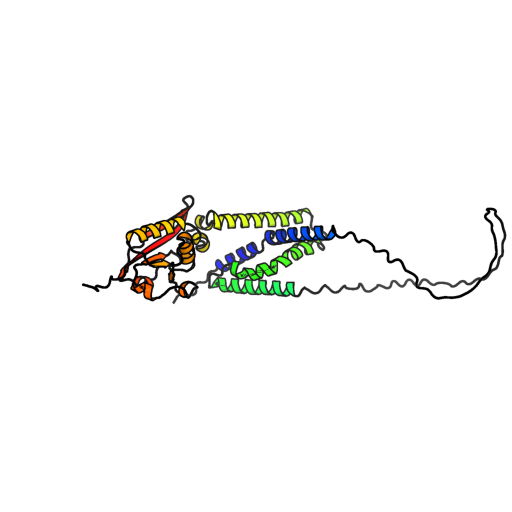
ATOM 1506 C C . LEU A 1 190 ? 9.067 -10.168 -6.662 1.00 89.50 190 LEU A C 1
ATOM 1508 O O . LEU A 1 190 ? 8.604 -10.280 -5.535 1.00 89.50 190 LEU A O 1
ATOM 1512 N N . LEU A 1 191 ? 8.608 -9.257 -7.525 1.00 88.38 191 LEU A N 1
ATOM 1513 C CA . LEU A 1 191 ? 7.505 -8.340 -7.217 1.00 88.38 191 LEU A CA 1
ATOM 1514 C C . LEU A 1 191 ? 6.179 -9.086 -7.040 1.00 88.38 191 LEU A C 1
ATOM 1516 O O . LEU A 1 191 ? 5.456 -8.821 -6.083 1.00 88.38 191 LEU A O 1
ATOM 1520 N N . VAL A 1 192 ? 5.869 -10.051 -7.912 1.00 92.81 192 VAL A N 1
ATOM 1521 C CA . VAL A 1 192 ? 4.667 -10.891 -7.763 1.00 92.81 192 VAL A CA 1
ATOM 1522 C C . VAL A 1 192 ? 4.703 -11.648 -6.436 1.00 92.81 192 VAL A C 1
ATOM 1524 O O . VAL A 1 192 ? 3.712 -11.644 -5.704 1.00 92.81 192 VAL A O 1
ATOM 1527 N N . VAL A 1 193 ? 5.848 -12.243 -6.090 1.00 95.38 193 VAL A N 1
ATOM 1528 C CA . VAL A 1 193 ? 6.053 -12.901 -4.793 1.00 95.38 193 VAL A CA 1
ATOM 1529 C C . VAL A 1 193 ? 5.874 -11.894 -3.651 1.00 95.38 193 VAL A C 1
ATOM 1531 O O . VAL A 1 193 ? 5.091 -12.172 -2.744 1.00 95.38 193 VAL A O 1
ATOM 1534 N N . ASN A 1 194 ? 6.507 -10.718 -3.735 1.00 94.94 194 ASN A N 1
ATOM 1535 C CA . ASN A 1 194 ? 6.456 -9.656 -2.726 1.00 94.94 194 ASN A CA 1
ATOM 1536 C C . ASN A 1 194 ? 5.026 -9.211 -2.403 1.00 94.94 194 ASN A C 1
ATOM 1538 O O . ASN A 1 194 ? 4.680 -9.032 -1.241 1.00 94.94 194 ASN A O 1
ATOM 1542 N N . TYR A 1 195 ? 4.193 -9.052 -3.431 1.00 94.19 195 TYR A N 1
ATOM 1543 C CA . TYR A 1 195 ? 2.844 -8.506 -3.288 1.00 94.19 195 TYR A CA 1
ATOM 1544 C C . TYR A 1 195 ? 1.745 -9.566 -3.122 1.00 94.19 195 TYR A C 1
ATOM 1546 O O . TYR A 1 195 ? 0.664 -9.238 -2.646 1.00 94.19 195 TYR A O 1
ATOM 1554 N N . SER A 1 196 ? 1.998 -10.832 -3.480 1.00 95.38 196 SER A N 1
ATOM 1555 C CA . SER A 1 196 ? 0.960 -11.886 -3.464 1.00 95.38 196 SER A CA 1
ATOM 1556 C C . SER A 1 196 ? 1.236 -13.008 -2.459 1.00 95.38 196 SER A C 1
ATOM 1558 O O . SER A 1 196 ? 0.312 -13.618 -1.907 1.00 95.38 196 SER A O 1
ATOM 1560 N N . ILE A 1 197 ? 2.512 -13.315 -2.216 1.00 95.94 197 ILE A N 1
ATOM 1561 C CA . ILE A 1 197 ? 2.930 -14.489 -1.444 1.00 95.94 197 ILE A CA 1
ATOM 1562 C C . ILE A 1 197 ? 3.536 -14.082 -0.108 1.00 95.94 197 ILE A C 1
ATOM 1564 O O . ILE A 1 197 ? 3.091 -14.569 0.921 1.00 95.94 197 ILE A O 1
ATOM 1568 N N . LEU A 1 198 ? 4.549 -13.228 -0.094 1.00 96.00 198 LEU A N 1
ATOM 1569 C CA . LEU A 1 198 ? 5.235 -12.824 1.127 1.00 96.00 198 LEU A CA 1
ATOM 1570 C C . LEU A 1 198 ? 5.990 -11.526 0.837 1.00 96.00 198 LEU A C 1
ATOM 1572 O O . LEU A 1 198 ? 6.783 -11.536 -0.106 1.00 96.00 198 LEU A O 1
ATOM 1576 N N . PRO A 1 199 ? 5.815 -10.458 1.633 1.00 95.81 199 PRO A N 1
ATOM 1577 C CA . PRO A 1 199 ? 6.597 -9.244 1.465 1.00 95.81 199 PRO A CA 1
ATOM 1578 C C . PRO A 1 199 ? 8.057 -9.574 1.766 1.00 95.81 199 PRO A C 1
ATOM 1580 O O . PRO A 1 199 ? 8.430 -9.816 2.907 1.00 95.81 199 PRO A O 1
ATOM 1583 N N . LEU A 1 200 ? 8.897 -9.625 0.734 1.00 93.88 200 LEU A N 1
ATOM 1584 C CA . LEU A 1 200 ? 10.259 -10.158 0.819 1.00 93.88 200 LEU A CA 1
ATOM 1585 C C . LEU A 1 200 ? 11.119 -9.382 1.824 1.00 93.88 200 LEU A C 1
ATOM 1587 O O . LEU A 1 200 ? 12.011 -9.948 2.451 1.00 93.88 200 LEU A O 1
ATOM 1591 N N . ALA A 1 201 ? 10.816 -8.098 2.019 1.00 91.25 201 ALA A N 1
ATOM 1592 C CA . ALA A 1 201 ? 11.467 -7.248 3.005 1.00 91.25 201 ALA A CA 1
ATOM 1593 C C . ALA A 1 201 ? 11.243 -7.702 4.463 1.00 91.25 201 ALA A C 1
ATOM 1595 O O . ALA A 1 201 ? 12.084 -7.407 5.316 1.00 91.25 201 ALA A O 1
ATOM 1596 N N . SER A 1 202 ? 10.169 -8.450 4.758 1.00 92.56 202 SER A N 1
ATOM 1597 C CA . SER A 1 202 ? 9.901 -8.967 6.110 1.00 92.56 202 SER A CA 1
ATOM 1598 C C . SER A 1 202 ? 10.901 -10.031 6.560 1.00 92.56 202 SER A C 1
ATOM 1600 O O . SER A 1 202 ? 11.057 -10.255 7.757 1.00 92.56 202 SER A O 1
ATOM 1602 N N . LEU A 1 203 ? 11.635 -10.639 5.621 1.00 93.69 203 LEU A N 1
ATOM 1603 C CA . LEU A 1 203 ? 12.720 -11.573 5.927 1.00 93.69 203 LEU A CA 1
ATOM 1604 C C . LEU A 1 203 ? 13.959 -10.876 6.510 1.00 93.69 203 LEU A C 1
ATOM 1606 O O . LEU A 1 203 ? 14.763 -11.528 7.169 1.00 93.69 203 LEU A O 1
ATOM 1610 N N . GLY A 1 204 ? 14.148 -9.579 6.235 1.00 90.62 204 GLY A N 1
ATOM 1611 C CA . GLY A 1 204 ? 15.374 -8.857 6.588 1.00 90.62 204 GLY A CA 1
ATOM 1612 C C . GLY A 1 204 ? 15.270 -7.999 7.848 1.00 90.62 204 GLY A C 1
ATOM 1613 O O . GLY A 1 204 ? 16.202 -7.951 8.643 1.00 90.62 204 GLY A O 1
ATOM 1614 N N . SER A 1 205 ? 14.160 -7.287 8.030 1.00 89.06 205 SER A N 1
ATOM 1615 C CA . SER A 1 205 ? 13.947 -6.396 9.177 1.00 89.06 205 SER A CA 1
ATOM 1616 C C . SER A 1 205 ? 12.459 -6.227 9.424 1.00 89.06 205 SER A C 1
ATOM 1618 O O . SER A 1 205 ? 11.685 -6.347 8.485 1.00 89.06 205 SER A O 1
ATOM 1620 N N . LYS A 1 206 ? 12.042 -5.903 10.651 1.00 88.12 206 LYS A N 1
ATOM 1621 C CA . LYS A 1 206 ? 10.646 -5.572 10.963 1.00 88.12 206 LYS A CA 1
ATOM 1622 C C . LYS A 1 206 ? 10.210 -4.202 10.437 1.00 88.12 206 LYS A C 1
ATOM 1624 O O . LYS A 1 206 ? 9.038 -4.037 10.128 1.00 88.12 206 LYS A O 1
ATOM 1629 N N . ASP A 1 207 ? 11.142 -3.286 10.213 1.00 85.25 207 ASP A N 1
ATOM 1630 C CA . ASP A 1 207 ? 10.820 -1.910 9.806 1.00 85.25 207 ASP A CA 1
ATOM 1631 C C . ASP A 1 207 ? 10.891 -1.704 8.282 1.00 85.25 207 ASP A C 1
ATOM 1633 O O . ASP A 1 207 ? 10.670 -0.609 7.766 1.00 85.25 207 ASP A O 1
ATOM 1637 N N . ALA A 1 208 ? 11.245 -2.750 7.531 1.00 83.81 208 ALA A N 1
ATOM 1638 C CA . ALA A 1 208 ? 11.471 -2.650 6.095 1.00 83.81 208 ALA A CA 1
ATOM 1639 C C . ALA A 1 208 ? 10.170 -2.787 5.285 1.00 83.81 208 ALA A C 1
ATOM 1641 O O . ALA A 1 208 ? 9.504 -3.814 5.365 1.00 83.81 208 ALA A O 1
ATOM 1642 N N . ASP A 1 209 ? 9.876 -1.807 4.428 1.00 86.81 209 ASP A N 1
ATOM 1643 C CA . ASP A 1 209 ? 8.744 -1.820 3.482 1.00 86.81 209 ASP A CA 1
ATOM 1644 C C . ASP A 1 209 ? 7.365 -1.999 4.157 1.00 86.81 209 ASP A C 1
ATOM 1646 O O . ASP A 1 209 ? 6.718 -3.043 4.025 1.00 86.81 209 ASP A O 1
ATOM 1650 N N . PRO A 1 210 ? 6.892 -0.984 4.903 1.00 89.19 210 PRO A N 1
ATOM 1651 C CA . PRO A 1 210 ? 5.576 -1.022 5.536 1.00 89.19 210 PRO A CA 1
ATOM 1652 C C . PRO A 1 210 ? 4.415 -1.017 4.523 1.00 89.19 210 PRO A C 1
ATOM 1654 O O . PRO A 1 210 ? 3.315 -1.445 4.873 1.00 89.19 210 PRO A O 1
ATOM 1657 N N . GLU A 1 211 ? 4.651 -0.584 3.277 1.00 88.69 211 GLU A N 1
ATOM 1658 C CA . GLU A 1 211 ? 3.647 -0.552 2.203 1.00 88.69 211 GLU A CA 1
ATOM 1659 C C . GLU A 1 211 ? 3.238 -1.955 1.758 1.00 88.69 211 GLU A C 1
ATOM 1661 O O . GLU A 1 211 ? 2.054 -2.290 1.783 1.00 88.69 211 GLU A O 1
ATOM 1666 N N . SER A 1 212 ? 4.194 -2.806 1.366 1.00 92.56 212 SER A N 1
ATOM 1667 C CA . SER A 1 212 ? 3.835 -4.143 0.867 1.00 92.56 212 SER A CA 1
ATOM 1668 C C . SER A 1 212 ? 3.182 -5.007 1.944 1.00 92.56 212 SER A C 1
ATOM 1670 O O . SER A 1 212 ? 2.262 -5.768 1.654 1.00 92.56 212 SER A O 1
ATOM 1672 N N . ARG A 1 213 ? 3.596 -4.847 3.203 1.00 94.62 213 ARG A N 1
ATOM 1673 C CA . ARG A 1 213 ? 3.068 -5.598 4.353 1.00 94.62 213 ARG A CA 1
ATOM 1674 C C . ARG A 1 213 ? 1.602 -5.340 4.630 1.00 94.62 213 ARG A C 1
ATOM 1676 O O . ARG A 1 213 ? 0.900 -6.259 5.040 1.00 94.62 213 ARG A O 1
ATOM 1683 N N . MET A 1 214 ? 1.143 -4.119 4.377 1.00 94.38 214 MET A N 1
ATOM 1684 C CA . MET A 1 214 ? -0.244 -3.720 4.587 1.00 94.38 214 MET A CA 1
ATOM 1685 C C . MET A 1 214 ? -1.215 -4.483 3.675 1.00 94.38 214 MET A C 1
ATOM 1687 O O . MET A 1 214 ? -2.414 -4.429 3.887 1.00 94.38 214 MET A O 1
ATOM 1691 N N . LEU A 1 215 ? -0.744 -5.214 2.664 1.00 95.38 215 LEU A N 1
ATOM 1692 C CA . LEU A 1 215 ? -1.607 -6.004 1.779 1.00 95.38 215 LEU A CA 1
ATOM 1693 C C . LEU A 1 215 ? -1.970 -7.384 2.351 1.00 95.38 215 LEU A C 1
ATOM 1695 O O . LEU A 1 215 ? -2.739 -8.123 1.735 1.00 95.38 215 LEU A O 1
ATOM 1699 N N . PHE A 1 216 ? -1.431 -7.751 3.515 1.00 97.06 216 PHE A N 1
ATOM 1700 C CA . PHE A 1 216 ? -1.560 -9.088 4.093 1.00 97.06 216 PHE A CA 1
ATOM 1701 C C . PHE A 1 216 ? -2.363 -9.081 5.402 1.00 97.06 216 PHE A C 1
ATOM 1703 O O . PHE A 1 216 ? -2.382 -8.099 6.131 1.00 97.06 216 PHE A O 1
ATOM 1710 N N . GLY A 1 217 ? -3.008 -10.211 5.717 1.00 97.06 217 GLY A N 1
ATOM 1711 C CA . GLY A 1 217 ? -3.653 -10.444 7.020 1.00 97.06 217 GLY A CA 1
ATOM 1712 C C . GLY A 1 217 ? -5.074 -9.906 7.187 1.00 97.06 217 GLY A C 1
ATOM 1713 O O . GLY A 1 217 ? -5.690 -10.147 8.218 1.00 97.06 217 GLY A O 1
ATOM 1714 N N . TRP A 1 218 ? -5.648 -9.248 6.175 1.00 98.00 218 TRP A N 1
ATOM 1715 C CA . TRP A 1 218 ? -6.976 -8.629 6.292 1.00 98.00 218 TRP A CA 1
ATOM 1716 C C . TRP A 1 218 ? -8.094 -9.582 6.705 1.00 98.00 218 TRP A C 1
ATOM 1718 O O . TRP A 1 218 ? -9.002 -9.164 7.414 1.00 98.00 218 TRP A O 1
ATOM 1728 N N . LYS A 1 219 ? -8.033 -10.861 6.318 1.00 97.81 219 LYS A N 1
ATOM 1729 C CA . LYS A 1 219 ? -9.012 -11.865 6.766 1.00 97.81 219 LYS A CA 1
ATOM 1730 C C . LYS A 1 219 ? -9.008 -12.032 8.285 1.00 97.81 219 LYS A C 1
ATOM 1732 O O . LYS A 1 219 ? -10.082 -12.083 8.877 1.00 97.81 219 LYS A O 1
ATOM 1737 N N . ASP A 1 220 ? -7.824 -12.075 8.886 1.00 97.81 220 ASP A N 1
ATOM 1738 C CA . ASP A 1 220 ? -7.644 -12.250 10.328 1.00 97.81 220 ASP A CA 1
ATOM 1739 C C . ASP A 1 220 ? -8.021 -10.963 11.069 1.00 97.81 220 ASP A C 1
ATOM 1741 O O . ASP A 1 220 ? -8.765 -11.006 12.045 1.00 97.81 220 ASP A O 1
ATOM 1745 N N . VAL A 1 221 ? -7.617 -9.805 10.533 1.00 98.38 221 VAL A N 1
ATOM 1746 C CA . VAL A 1 221 ? -8.017 -8.483 11.044 1.00 98.38 221 VAL A CA 1
ATOM 1747 C C . VAL A 1 221 ? -9.537 -8.323 11.032 1.00 98.38 221 VAL A C 1
ATOM 1749 O O . VAL A 1 221 ? -10.134 -7.963 12.041 1.00 98.38 221 VAL A O 1
ATOM 1752 N N . ALA A 1 222 ? -10.194 -8.644 9.919 1.00 98.31 222 ALA A N 1
ATOM 1753 C CA . ALA A 1 222 ? -11.646 -8.569 9.809 1.00 98.31 222 ALA A CA 1
ATOM 1754 C C . ALA A 1 222 ? -12.358 -9.576 10.722 1.00 98.31 222 ALA A C 1
ATOM 1756 O O . ALA A 1 222 ? -13.429 -9.271 11.243 1.00 98.31 222 ALA A O 1
ATOM 1757 N N . ALA A 1 223 ? -11.789 -10.768 10.924 1.00 98.00 223 ALA A N 1
ATOM 1758 C CA . ALA A 1 223 ? -12.320 -11.739 11.876 1.00 98.00 223 ALA A CA 1
ATOM 1759 C C . ALA A 1 223 ? -12.245 -11.206 13.315 1.00 98.00 223 ALA A C 1
ATOM 1761 O O . ALA A 1 223 ? -13.252 -11.259 14.019 1.00 98.00 223 ALA A O 1
ATOM 1762 N N . ALA A 1 224 ? -11.110 -10.622 13.708 1.00 97.81 224 ALA A N 1
ATOM 1763 C CA . ALA A 1 224 ? -10.944 -9.981 15.009 1.00 97.81 224 ALA A CA 1
ATOM 1764 C C . ALA A 1 224 ? -11.933 -8.819 15.195 1.00 97.81 224 ALA A C 1
ATOM 1766 O O . ALA A 1 224 ? -12.660 -8.783 16.180 1.00 97.81 224 ALA A O 1
ATOM 1767 N N . VAL A 1 225 ? -12.061 -7.927 14.206 1.00 97.88 225 VAL A N 1
ATOM 1768 C CA . VAL A 1 225 ? -13.028 -6.815 14.260 1.00 97.88 225 VAL A CA 1
ATOM 1769 C C . VAL A 1 225 ? -14.469 -7.322 14.381 1.00 97.88 225 VAL A C 1
ATOM 1771 O O . VAL A 1 225 ? -15.231 -6.786 15.179 1.00 97.88 225 VAL A O 1
ATOM 1774 N N . ARG A 1 226 ? -14.862 -8.375 13.647 1.00 97.19 226 ARG A N 1
ATOM 1775 C CA . ARG A 1 226 ? -16.203 -8.981 13.786 1.00 97.19 226 ARG A CA 1
ATOM 1776 C C . ARG A 1 226 ? -16.429 -9.580 15.170 1.00 97.19 226 ARG A C 1
ATOM 1778 O O . ARG A 1 226 ? -17.527 -9.454 15.704 1.00 97.19 226 ARG A O 1
ATOM 1785 N N . GLN A 1 227 ? -15.418 -10.245 15.722 1.00 96.19 227 GLN A N 1
ATOM 1786 C CA . GLN A 1 227 ? -15.489 -10.834 17.054 1.00 96.19 227 GLN A CA 1
ATOM 1787 C C . GLN A 1 227 ? -15.678 -9.756 18.124 1.00 96.19 227 GLN A C 1
ATOM 1789 O O . GLN A 1 227 ? -16.531 -9.916 18.994 1.00 96.19 227 GLN A O 1
ATOM 1794 N N . GLU A 1 228 ? -14.928 -8.659 18.046 1.00 95.25 228 GLU A N 1
ATOM 1795 C CA . GLU A 1 228 ? -15.071 -7.536 18.976 1.00 95.25 228 GLU A CA 1
ATOM 1796 C C . GLU A 1 228 ? -16.405 -6.803 18.777 1.00 95.25 228 GLU A C 1
ATOM 1798 O O . GLU A 1 228 ? -17.081 -6.478 19.748 1.00 95.25 228 GLU A O 1
ATOM 1803 N N . ALA A 1 229 ? -16.862 -6.632 17.533 1.00 94.88 229 ALA A N 1
ATOM 1804 C CA . ALA A 1 229 ? -18.154 -6.003 17.250 1.00 94.88 229 ALA A CA 1
ATOM 1805 C C . ALA A 1 229 ? -19.321 -6.811 17.832 1.00 94.88 229 ALA A C 1
ATOM 1807 O O . ALA A 1 229 ? -20.239 -6.246 18.421 1.00 94.88 229 ALA A O 1
ATOM 1808 N N . ALA A 1 230 ? -19.268 -8.141 17.722 1.00 93.75 230 ALA A N 1
ATOM 1809 C CA . ALA A 1 230 ? -20.294 -9.022 18.269 1.00 93.75 230 ALA A CA 1
ATOM 1810 C C . ALA A 1 230 ? -20.395 -8.949 19.805 1.00 93.75 230 ALA A C 1
ATOM 1812 O O . ALA A 1 230 ? -21.475 -9.175 20.349 1.00 93.75 230 ALA A O 1
ATOM 1813 N N . GLN A 1 231 ? -19.303 -8.616 20.504 1.00 89.88 231 GLN A N 1
ATOM 1814 C CA . GLN A 1 231 ? -19.293 -8.494 21.967 1.00 89.88 231 GLN A CA 1
ATOM 1815 C C . GLN A 1 231 ? -20.027 -7.244 22.471 1.00 89.88 231 GLN A C 1
ATOM 1817 O O . GLN A 1 231 ? -20.510 -7.244 23.602 1.00 89.88 231 GLN A O 1
ATOM 1822 N N . LEU A 1 232 ? -20.152 -6.201 21.647 1.00 87.38 232 LEU A N 1
ATOM 1823 C CA . LEU A 1 232 ? -20.800 -4.947 22.043 1.00 87.38 232 LEU A CA 1
ATOM 1824 C C . LEU A 1 232 ? -22.332 -5.025 22.021 1.00 87.38 232 LEU A C 1
ATOM 1826 O O . LEU A 1 232 ? -23.009 -4.250 22.695 1.00 87.38 232 LEU A O 1
ATOM 1830 N N . GLY A 1 233 ? -22.898 -5.969 21.263 1.00 82.00 233 GLY A N 1
ATOM 1831 C CA . GLY A 1 233 ? -24.348 -6.156 21.144 1.00 82.00 233 GLY A CA 1
ATOM 1832 C C . GLY A 1 233 ? -25.088 -5.038 20.391 1.00 82.00 233 GLY A C 1
ATOM 1833 O O . GLY A 1 233 ? -26.301 -5.131 20.212 1.00 82.00 233 GLY A O 1
ATOM 1834 N N . ASN A 1 234 ? -24.381 -4.004 19.931 1.00 86.06 234 ASN A N 1
ATOM 1835 C CA . ASN A 1 234 ? -24.842 -2.962 19.014 1.00 86.06 234 ASN A CA 1
ATOM 1836 C C . ASN A 1 234 ? -23.974 -2.958 17.742 1.00 86.06 234 ASN A C 1
ATOM 1838 O O . ASN A 1 234 ? -23.000 -3.698 17.638 1.00 86.06 234 ASN A O 1
ATOM 1842 N N . GLU A 1 235 ? -24.351 -2.151 16.750 1.00 90.38 235 GLU A N 1
ATOM 1843 C CA . GLU A 1 235 ? -23.524 -1.920 15.563 1.00 90.38 235 GLU A CA 1
ATOM 1844 C C . GLU A 1 235 ? -22.527 -0.783 15.856 1.00 90.38 235 GLU A C 1
ATOM 1846 O O . GLU A 1 235 ? -22.949 0.380 15.919 1.00 90.38 235 GLU A O 1
ATOM 1851 N N . PRO A 1 236 ? -21.229 -1.082 16.069 1.00 94.44 236 PRO A N 1
ATOM 1852 C CA . PRO A 1 236 ? -20.249 -0.053 16.377 1.00 94.44 236 PRO A CA 1
ATOM 1853 C C . PRO A 1 236 ? -19.865 0.744 15.132 1.00 94.44 236 PRO A C 1
ATOM 1855 O O . PRO A 1 236 ? -19.912 0.256 14.000 1.00 94.44 236 PRO A O 1
ATOM 1858 N N . LEU A 1 237 ? -19.385 1.961 15.359 1.00 94.88 237 LEU A N 1
ATOM 1859 C CA . LEU A 1 237 ? -18.662 2.728 14.360 1.00 94.88 237 LEU A CA 1
ATOM 1860 C C . LEU A 1 237 ? -17.308 2.056 14.085 1.00 94.88 237 LEU A C 1
ATOM 1862 O O . LEU A 1 237 ? -16.537 1.793 15.006 1.00 94.88 237 LEU A O 1
ATOM 1866 N N . LEU A 1 238 ? -17.007 1.772 12.820 1.00 96.69 238 LEU A N 1
ATOM 1867 C CA . LEU A 1 238 ? -15.738 1.161 12.429 1.00 96.69 238 LEU A CA 1
ATOM 1868 C C . LEU A 1 238 ? -14.776 2.247 11.966 1.00 96.69 238 LEU A C 1
ATOM 1870 O O . LEU A 1 238 ? -14.978 2.843 10.912 1.00 96.69 238 LEU A O 1
ATOM 1874 N N . ILE A 1 239 ? -13.735 2.490 12.752 1.00 96.50 239 ILE A N 1
ATOM 1875 C CA . ILE A 1 239 ? -12.767 3.563 12.533 1.00 96.50 239 ILE A CA 1
ATOM 1876 C C . ILE A 1 239 ? -11.416 2.949 12.206 1.00 96.50 239 ILE A C 1
ATOM 1878 O O . ILE A 1 239 ? -10.986 2.010 12.871 1.00 96.50 239 ILE A O 1
ATOM 1882 N N . THR A 1 240 ? -10.709 3.505 11.231 1.00 97.44 240 THR A N 1
ATOM 1883 C CA . THR A 1 240 ? -9.278 3.269 11.045 1.00 97.44 240 THR A CA 1
ATOM 1884 C C . THR A 1 240 ? -8.497 4.572 11.152 1.00 97.44 240 THR A C 1
ATOM 1886 O O . THR A 1 240 ? -9.052 5.656 10.990 1.00 97.44 240 THR A O 1
ATOM 1889 N N . THR A 1 241 ? -7.197 4.487 11.412 1.00 96.69 241 THR A N 1
ATOM 1890 C CA . THR A 1 241 ? -6.303 5.658 11.519 1.00 96.69 241 THR A CA 1
ATOM 1891 C C . THR A 1 241 ? -5.730 6.135 10.180 1.00 96.69 241 THR A C 1
ATOM 1893 O O . THR A 1 241 ? -5.027 7.142 10.114 1.00 96.69 241 THR A O 1
ATOM 1896 N N . ASP A 1 242 ? -6.000 5.412 9.089 1.00 95.38 242 ASP A N 1
ATOM 1897 C CA . ASP A 1 242 ? -5.630 5.816 7.735 1.00 95.38 242 ASP A CA 1
ATOM 1898 C C . ASP A 1 242 ? -6.561 5.229 6.662 1.00 95.38 242 ASP A C 1
ATOM 1900 O O . ASP A 1 242 ? -7.133 4.146 6.828 1.00 95.38 242 ASP A O 1
ATOM 1904 N N . TYR A 1 243 ? -6.669 5.927 5.526 1.00 94.75 243 TYR A N 1
ATOM 1905 C CA . TYR A 1 243 ? -7.556 5.547 4.420 1.00 94.75 243 TYR A CA 1
ATOM 1906 C C . TYR A 1 243 ? -7.271 4.171 3.809 1.00 94.75 243 TYR A C 1
ATOM 1908 O O . TYR A 1 243 ? -8.174 3.551 3.237 1.00 94.75 243 TYR A O 1
ATOM 1916 N N . ARG A 1 244 ? -6.024 3.685 3.860 1.00 95.00 244 ARG A N 1
ATOM 1917 C CA . ARG A 1 244 ? -5.664 2.409 3.224 1.00 95.00 244 ARG A CA 1
ATOM 1918 C C . ARG A 1 244 ? -6.187 1.260 4.069 1.00 95.00 244 ARG A C 1
ATOM 1920 O O . ARG A 1 244 ? -6.795 0.341 3.518 1.00 95.00 244 ARG A O 1
ATOM 1927 N N . SER A 1 245 ? -6.048 1.375 5.390 1.00 96.62 245 SER A N 1
ATOM 1928 C CA . SER A 1 245 ? -6.679 0.455 6.330 1.00 96.62 245 SER A CA 1
ATOM 1929 C C . SER A 1 245 ? -8.201 0.508 6.243 1.00 96.62 245 SER A C 1
ATOM 1931 O O . SER A 1 245 ? -8.824 -0.551 6.204 1.00 96.62 245 SER A O 1
ATOM 1933 N N . ALA A 1 246 ? -8.803 1.700 6.113 1.00 96.50 246 ALA A N 1
ATOM 1934 C CA . ALA A 1 246 ? -10.252 1.826 5.923 1.00 96.50 246 ALA A CA 1
ATOM 1935 C C . ALA A 1 246 ? -10.711 1.087 4.666 1.00 96.50 246 ALA A C 1
ATOM 1937 O O . ALA A 1 246 ? -11.627 0.272 4.720 1.00 96.50 246 ALA A O 1
ATOM 1938 N N . SER A 1 247 ? -10.026 1.315 3.543 1.00 96.12 247 SER A N 1
ATOM 1939 C CA . SER A 1 247 ? -10.352 0.691 2.257 1.00 96.12 247 SER A CA 1
ATOM 1940 C C . SER A 1 247 ? -10.269 -0.835 2.323 1.00 96.12 247 SER A C 1
ATOM 1942 O O . SER A 1 247 ? -11.169 -1.534 1.853 1.00 96.12 247 SER A O 1
ATOM 1944 N N . ALA A 1 248 ? -9.199 -1.367 2.914 1.00 97.25 248 ALA A N 1
ATOM 1945 C CA . ALA A 1 248 ? -8.992 -2.805 2.996 1.00 97.25 248 ALA A CA 1
ATOM 1946 C C . ALA A 1 248 ? -9.952 -3.480 3.988 1.00 97.25 248 ALA A C 1
ATOM 1948 O O . ALA A 1 248 ? -10.505 -4.542 3.681 1.00 97.25 248 ALA A O 1
ATOM 1949 N N . LEU A 1 249 ? -10.215 -2.844 5.134 1.00 97.94 249 LEU A N 1
ATOM 1950 C CA . LEU A 1 249 ? -11.191 -3.323 6.107 1.00 97.94 249 LEU A CA 1
ATOM 1951 C C . LEU A 1 249 ? -12.613 -3.290 5.529 1.00 97.94 249 LEU A C 1
ATOM 1953 O O . LEU A 1 249 ? -13.318 -4.295 5.619 1.00 97.94 249 LEU A O 1
ATOM 1957 N N . ALA A 1 250 ? -13.009 -2.191 4.878 1.00 96.69 250 ALA A N 1
ATOM 1958 C CA . ALA A 1 250 ? -14.304 -2.050 4.210 1.00 96.69 250 ALA A CA 1
ATOM 1959 C C . ALA A 1 250 ? -14.524 -3.156 3.175 1.00 96.69 250 ALA A C 1
ATOM 1961 O O . ALA A 1 250 ? -15.558 -3.827 3.180 1.00 96.69 250 ALA A O 1
ATOM 1962 N N . TYR A 1 251 ? -13.518 -3.397 2.327 1.00 97.38 251 TYR A N 1
ATOM 1963 C CA . TYR A 1 251 ? -13.557 -4.460 1.327 1.00 97.38 251 TYR A CA 1
ATOM 1964 C C . TYR A 1 251 ? -13.716 -5.842 1.970 1.00 97.38 251 TYR A C 1
ATOM 1966 O O . TYR A 1 251 ? -14.567 -6.633 1.559 1.00 97.38 251 TYR A O 1
ATOM 1974 N N . GLN A 1 252 ? -12.925 -6.138 3.003 1.00 98.25 252 GLN A N 1
ATOM 1975 C CA . GLN A 1 252 ? -12.908 -7.458 3.628 1.00 98.25 252 GLN A CA 1
ATOM 1976 C C . GLN A 1 252 ? -14.156 -7.745 4.479 1.00 98.25 252 GLN A C 1
ATOM 1978 O O . GLN A 1 252 ? -14.593 -8.902 4.563 1.00 98.25 252 GLN A O 1
ATOM 1983 N N . LEU A 1 253 ? -14.727 -6.712 5.102 1.00 97.62 253 LEU A N 1
ATOM 1984 C CA . LEU A 1 253 ? -15.984 -6.792 5.840 1.00 97.62 253 LEU A CA 1
ATOM 1985 C C . LEU A 1 253 ? -17.215 -6.715 4.937 1.00 97.62 253 LEU A C 1
ATOM 1987 O O . LEU A 1 253 ? -18.282 -7.117 5.390 1.00 97.62 253 LEU A O 1
ATOM 1991 N N . GLN A 1 254 ? -17.058 -6.248 3.694 1.00 97.19 254 GLN A N 1
ATOM 1992 C CA . GLN A 1 254 ? -18.158 -5.845 2.812 1.00 97.19 254 GLN A CA 1
ATOM 1993 C C . GLN A 1 254 ? -19.045 -4.773 3.465 1.00 97.19 254 GLN A C 1
ATOM 1995 O O . GLN A 1 254 ? -20.265 -4.791 3.321 1.00 97.19 254 GLN A O 1
ATOM 2000 N N . ASN A 1 255 ? -18.419 -3.847 4.197 1.00 94.44 255 ASN A N 1
ATOM 2001 C CA . ASN A 1 255 ? -19.097 -2.772 4.914 1.00 94.44 255 ASN A CA 1
ATOM 2002 C C . ASN A 1 255 ? -18.587 -1.406 4.414 1.00 94.44 255 ASN A C 1
ATOM 2004 O O . ASN A 1 255 ? -17.421 -1.090 4.649 1.00 94.44 255 ASN A O 1
ATOM 2008 N N . PRO A 1 256 ? -19.421 -0.590 3.741 1.00 92.12 256 PRO A N 1
ATOM 2009 C CA . PRO A 1 256 ? -19.014 0.728 3.255 1.00 92.12 256 PRO A CA 1
ATOM 2010 C C . PRO A 1 256 ? -18.935 1.794 4.361 1.00 92.12 256 PRO A C 1
ATOM 2012 O O . PRO A 1 256 ? -18.439 2.883 4.102 1.00 92.12 256 PRO A O 1
ATOM 2015 N N . HIS A 1 257 ? -19.405 1.505 5.578 1.00 91.88 257 HIS A N 1
ATOM 2016 C CA . HIS A 1 257 ? -19.437 2.441 6.709 1.00 91.88 257 HIS A CA 1
ATOM 2017 C C . HIS A 1 257 ? -18.161 2.414 7.566 1.00 91.88 257 HIS A C 1
ATOM 2019 O O . HIS A 1 257 ? -18.186 2.806 8.732 1.00 91.88 257 HIS A O 1
ATOM 2025 N N . VAL A 1 258 ? -17.043 1.942 7.008 1.00 94.75 258 VAL A N 1
ATOM 2026 C CA . VAL A 1 258 ? -15.727 2.088 7.639 1.00 94.75 258 VAL A CA 1
ATOM 2027 C C . VAL A 1 258 ? -15.201 3.487 7.347 1.00 94.75 258 VAL A C 1
ATOM 2029 O O . VAL A 1 258 ? -15.109 3.884 6.186 1.00 94.75 258 VAL A O 1
ATOM 2032 N N . ILE A 1 259 ? -14.833 4.217 8.395 1.00 94.75 259 ILE A N 1
ATOM 2033 C CA . ILE A 1 259 ? -14.316 5.581 8.298 1.00 94.75 259 ILE A CA 1
ATOM 2034 C C . ILE A 1 259 ? -12.810 5.606 8.545 1.00 94.75 259 ILE A C 1
ATOM 2036 O O . ILE A 1 259 ? -12.293 4.805 9.321 1.00 94.75 259 ILE A O 1
ATOM 2040 N N . ALA A 1 260 ? -12.113 6.545 7.911 1.00 95.38 260 ALA A N 1
ATOM 2041 C CA . ALA A 1 260 ? -10.720 6.844 8.212 1.00 95.38 260 ALA A CA 1
ATOM 2042 C C . ALA A 1 260 ? -10.651 8.162 8.981 1.00 95.38 260 ALA A C 1
ATOM 2044 O O . ALA A 1 260 ? -11.253 9.143 8.560 1.00 95.38 260 ALA A O 1
ATOM 2045 N N . ILE A 1 261 ? -9.922 8.181 10.095 1.00 92.94 261 ILE A N 1
ATOM 2046 C CA . ILE A 1 261 ? -9.581 9.400 10.825 1.00 92.94 261 ILE A CA 1
ATOM 2047 C C . ILE A 1 261 ? -8.067 9.522 10.825 1.00 92.94 261 ILE A C 1
ATOM 2049 O O . ILE A 1 261 ? -7.377 8.851 11.592 1.00 92.94 261 ILE A O 1
ATOM 2053 N N . ALA A 1 262 ? -7.570 10.367 9.928 1.00 89.81 262 ALA A N 1
ATOM 2054 C CA . ALA A 1 262 ? -6.153 10.612 9.713 1.00 89.81 262 ALA A CA 1
ATOM 2055 C C . ALA A 1 262 ? -5.816 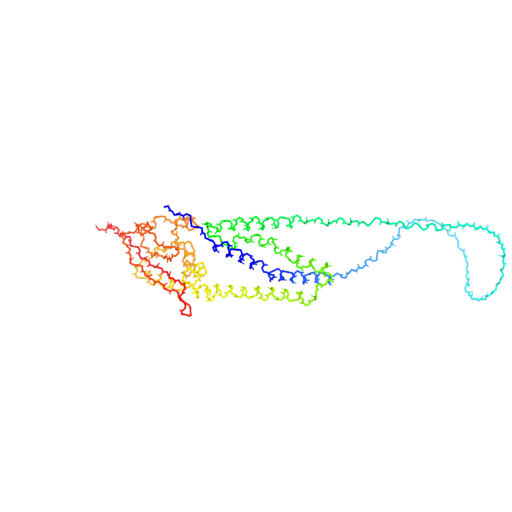12.097 9.909 1.00 89.81 262 ALA A C 1
ATOM 2057 O O . ALA A 1 262 ? -6.684 12.965 9.890 1.00 89.81 262 ALA A O 1
ATOM 2058 N N . ASP A 1 263 ? -4.524 12.406 10.033 1.00 85.31 263 ASP A N 1
ATOM 2059 C CA . ASP A 1 263 ? -4.042 13.793 10.155 1.00 85.31 263 ASP A CA 1
ATOM 2060 C C . ASP A 1 263 ? -4.231 14.620 8.870 1.00 85.31 263 ASP A C 1
ATOM 2062 O O . ASP A 1 263 ? -4.115 15.847 8.878 1.00 85.31 263 ASP A O 1
ATOM 2066 N N . ARG A 1 264 ? -4.462 13.949 7.737 1.00 85.25 264 ARG A N 1
ATOM 2067 C CA . ARG A 1 264 ? -4.650 14.567 6.422 1.00 85.25 264 ARG A CA 1
ATOM 2068 C C . ARG A 1 264 ? -6.085 14.378 5.967 1.00 85.25 264 ARG A C 1
ATOM 2070 O O . ARG A 1 264 ? -6.633 13.302 6.161 1.00 85.25 264 ARG A O 1
ATOM 2077 N N . ILE A 1 265 ? -6.606 15.380 5.262 1.00 88.06 265 ILE A N 1
ATOM 2078 C CA . ILE A 1 265 ? -7.865 15.238 4.534 1.00 88.06 265 ILE A CA 1
ATOM 2079 C C . ILE A 1 265 ? -7.675 14.174 3.449 1.00 88.06 265 ILE A C 1
ATOM 2081 O O . ILE A 1 265 ? -6.766 14.278 2.616 1.00 88.06 265 ILE A O 1
ATOM 2085 N N . ASP A 1 266 ? -8.528 13.164 3.454 1.00 87.81 266 ASP A N 1
ATOM 2086 C CA . ASP A 1 266 ? -8.598 12.111 2.461 1.00 87.81 266 ASP A CA 1
ATOM 2087 C C . ASP A 1 266 ? -10.033 11.899 1.961 1.00 87.81 266 ASP A C 1
ATOM 2089 O O . ASP A 1 266 ? -10.959 12.653 2.256 1.00 87.81 266 ASP A O 1
ATOM 2093 N N . GLN A 1 267 ? -10.206 10.919 1.075 1.00 87.25 267 GLN A N 1
ATOM 2094 C CA . GLN A 1 267 ? -11.494 10.703 0.434 1.00 87.25 267 GLN A CA 1
ATOM 2095 C C . GLN A 1 267 ? -12.587 10.276 1.416 1.00 87.25 267 GLN A C 1
ATOM 2097 O O . GLN A 1 267 ? -13.734 10.510 1.077 1.00 87.25 267 GLN A O 1
ATOM 2102 N N . PHE A 1 268 ? -12.277 9.674 2.571 1.00 87.50 268 PHE A N 1
ATOM 2103 C CA . PHE A 1 268 ? -13.263 9.188 3.544 1.00 87.50 268 PHE A CA 1
ATOM 2104 C C . PHE A 1 268 ? -13.904 10.322 4.348 1.00 87.50 268 PHE A C 1
ATOM 2106 O O . PHE A 1 268 ? -15.070 10.190 4.721 1.00 87.50 268 PHE A O 1
ATOM 2113 N N . ASP A 1 269 ? -13.211 11.451 4.526 1.00 87.19 269 ASP A N 1
ATOM 2114 C CA . ASP A 1 269 ? -13.723 12.618 5.263 1.00 87.19 269 ASP A CA 1
ATOM 2115 C C . ASP A 1 269 ? -15.006 13.203 4.663 1.00 87.19 269 ASP A C 1
ATOM 2117 O O . ASP A 1 269 ? -15.794 13.850 5.346 1.00 87.19 269 ASP A O 1
ATOM 2121 N N . PHE A 1 270 ? -15.247 12.956 3.375 1.00 87.31 270 PHE A N 1
ATOM 2122 C CA . PHE A 1 270 ? -16.414 13.477 2.667 1.00 87.31 270 PHE A CA 1
ATOM 2123 C C . PHE A 1 270 ? -17.663 12.588 2.776 1.00 87.31 270 PHE A C 1
ATOM 2125 O O . PHE A 1 270 ? -18.720 12.988 2.290 1.00 87.31 270 PHE A O 1
ATOM 2132 N N . TRP A 1 271 ? -17.563 11.387 3.363 1.00 81.19 271 TRP A N 1
ATOM 2133 C CA . TRP A 1 271 ? -18.634 10.374 3.315 1.00 81.19 271 TRP A CA 1
ATOM 2134 C C . TRP A 1 271 ? -19.210 10.011 4.684 1.00 81.19 271 TRP A C 1
ATOM 2136 O O . TRP A 1 271 ? -20.153 9.219 4.735 1.00 81.19 271 TRP A O 1
ATOM 2146 N N . TYR A 1 272 ? -18.685 10.565 5.781 1.00 81.50 272 TYR A N 1
ATOM 2147 C CA . TYR A 1 272 ? -19.196 10.301 7.128 1.00 81.50 272 TYR A CA 1
ATOM 2148 C C . TYR A 1 272 ? -19.786 11.554 7.783 1.00 81.50 272 TYR A C 1
ATOM 2150 O O . TYR A 1 272 ? -19.423 12.683 7.461 1.00 81.50 272 TYR A O 1
ATOM 2158 N N . ASN A 1 273 ? -20.704 11.346 8.730 1.00 78.62 273 ASN A N 1
ATOM 2159 C CA . ASN A 1 273 ? -21.303 12.420 9.516 1.00 78.62 273 ASN A CA 1
ATOM 2160 C C . ASN A 1 273 ? -20.603 12.526 10.875 1.00 78.62 273 ASN A C 1
ATOM 2162 O O . ASN A 1 273 ? -20.564 11.558 11.631 1.00 78.62 273 ASN A O 1
ATOM 2166 N N . GLU A 1 274 ? -20.112 13.712 11.241 1.00 77.38 274 GLU A N 1
ATOM 2167 C CA . GLU A 1 274 ? -19.462 13.923 12.548 1.00 77.38 274 GLU A CA 1
ATOM 2168 C C . GLU A 1 274 ? -20.371 13.583 13.744 1.00 77.38 274 GLU A C 1
ATOM 2170 O O . GLU A 1 274 ? -19.882 13.190 14.803 1.00 77.38 274 GLU A O 1
ATOM 2175 N N . GLY A 1 275 ? -21.696 13.669 13.574 1.00 73.50 275 GLY A N 1
ATOM 2176 C CA . GLY A 1 275 ? -22.673 13.319 14.610 1.00 73.50 275 GLY A CA 1
ATOM 2177 C C . GLY A 1 275 ? -22.619 11.855 15.075 1.00 73.50 275 GLY A C 1
ATOM 2178 O O . GLY A 1 275 ? -23.022 11.560 16.204 1.00 73.50 275 GLY A O 1
ATOM 2179 N N . ASP A 1 276 ? -22.072 10.941 14.267 1.00 76.81 276 ASP A N 1
ATOM 2180 C CA . ASP A 1 276 ? -21.980 9.517 14.617 1.00 76.81 276 ASP A CA 1
ATOM 2181 C C . ASP A 1 276 ? -21.018 9.269 15.793 1.00 76.81 276 ASP A C 1
ATOM 2183 O O . ASP A 1 276 ? -21.262 8.389 16.619 1.00 76.81 276 ASP A O 1
ATOM 2187 N N . PHE A 1 277 ? -19.987 10.109 15.953 1.00 78.12 277 PHE A N 1
ATOM 2188 C CA . PHE A 1 277 ? -19.007 10.007 17.045 1.00 78.12 277 PHE A CA 1
ATOM 2189 C C . PHE A 1 277 ? -19.606 10.227 18.435 1.00 78.12 277 PHE A C 1
ATOM 2191 O O . PHE A 1 277 ? -19.041 9.782 19.428 1.00 78.12 277 PHE A O 1
ATOM 2198 N N . SER A 1 278 ? -20.733 10.934 18.518 1.00 78.25 278 SER A N 1
ATOM 2199 C CA . SER A 1 278 ? -21.381 11.249 19.796 1.00 78.25 278 SER A CA 1
ATOM 2200 C C . SER A 1 278 ? -22.473 10.248 20.180 1.00 78.25 278 SER A C 1
ATOM 2202 O O . SER A 1 278 ? -23.043 10.362 21.263 1.00 78.25 278 SER A O 1
ATOM 2204 N N . SER A 1 279 ? -22.806 9.298 19.299 1.00 84.44 279 SER A N 1
ATOM 2205 C CA . SER A 1 279 ? -23.994 8.443 19.447 1.00 84.44 279 SER A CA 1
ATOM 2206 C C . SER A 1 279 ? -23.731 6.939 19.351 1.00 84.44 279 SER A C 1
ATOM 2208 O O . SER A 1 279 ? -24.621 6.159 19.698 1.00 84.44 279 SER A O 1
ATOM 2210 N N . LYS A 1 280 ? -22.525 6.517 18.948 1.00 90.44 280 LYS A N 1
ATOM 2211 C CA . LYS A 1 280 ? -22.151 5.102 18.838 1.00 90.44 280 LYS A CA 1
ATOM 2212 C C . LYS A 1 280 ? -20.826 4.796 19.526 1.00 90.44 280 LYS A C 1
ATOM 2214 O O . LYS A 1 280 ? -19.897 5.598 19.493 1.00 90.44 280 LYS A O 1
ATOM 2219 N N . ASP A 1 281 ? -20.741 3.594 20.088 1.00 94.44 281 ASP A N 1
ATOM 2220 C CA . ASP A 1 281 ? -19.456 2.991 20.441 1.00 94.44 281 ASP A CA 1
ATOM 2221 C C . ASP A 1 281 ? -18.656 2.722 19.163 1.00 94.44 281 ASP A C 1
ATOM 2223 O O . ASP A 1 281 ? -19.231 2.581 18.080 1.00 94.44 281 ASP A O 1
ATOM 2227 N N . ALA A 1 282 ? -17.334 2.641 19.271 1.00 95.50 282 ALA A N 1
ATOM 2228 C CA . ALA A 1 282 ? -16.451 2.499 18.125 1.00 95.50 282 ALA A CA 1
ATOM 2229 C C . ALA A 1 282 ? -15.423 1.385 18.302 1.00 95.50 282 ALA A C 1
ATOM 2231 O O . ALA A 1 282 ? -14.865 1.195 19.380 1.00 95.50 282 ALA A O 1
ATOM 2232 N N . LEU A 1 283 ? -15.101 0.710 17.203 1.00 97.62 283 LEU A N 1
ATOM 2233 C CA . LEU A 1 283 ? -13.904 -0.112 17.081 1.00 97.62 283 LEU A CA 1
ATOM 2234 C C . LEU A 1 283 ? -12.891 0.633 16.227 1.00 97.62 283 LEU A C 1
ATOM 2236 O O . LEU A 1 283 ? -13.144 0.928 15.060 1.00 97.62 283 LEU A O 1
ATOM 2240 N N . ILE A 1 284 ? -11.747 0.929 16.828 1.00 97.88 284 ILE A N 1
ATOM 2241 C CA . ILE A 1 284 ? -10.663 1.699 16.234 1.00 97.88 284 ILE A CA 1
ATOM 2242 C C . ILE A 1 284 ? -9.554 0.724 15.849 1.00 97.88 284 ILE A C 1
ATOM 2244 O O . ILE A 1 284 ? -8.934 0.111 16.717 1.00 97.88 284 ILE A O 1
ATOM 2248 N N . LEU A 1 285 ? -9.311 0.580 14.551 1.00 98.44 285 LEU A N 1
ATOM 2249 C CA . LEU A 1 285 ? -8.224 -0.204 13.984 1.00 98.44 285 LEU A CA 1
ATOM 2250 C C . LEU A 1 285 ? -7.044 0.708 13.642 1.00 98.44 285 LEU A C 1
ATOM 2252 O O . LEU A 1 285 ? -7.188 1.703 12.932 1.00 98.44 285 LEU A O 1
ATOM 2256 N N . ALA A 1 286 ? -5.857 0.321 14.078 1.00 97.81 286 ALA A N 1
ATOM 2257 C CA . ALA A 1 286 ? -4.624 1.018 13.753 1.00 97.81 286 ALA A CA 1
ATOM 2258 C C . ALA A 1 286 ? -3.478 0.052 13.501 1.00 97.81 286 ALA A C 1
ATOM 2260 O O . ALA A 1 286 ? -3.607 -1.164 13.663 1.00 97.81 286 ALA A O 1
ATOM 2261 N N . ASP A 1 287 ? -2.336 0.618 13.129 1.00 95.62 287 ASP A N 1
ATOM 2262 C CA . ASP A 1 287 ? -1.106 -0.128 12.954 1.00 95.62 287 ASP A CA 1
ATOM 2263 C C . ASP A 1 287 ? 0.136 0.684 13.348 1.00 95.62 287 ASP A C 1
ATOM 2265 O O . ASP A 1 287 ? 0.034 1.861 13.686 1.00 95.62 287 ASP A O 1
ATOM 2269 N N . ASP A 1 288 ? 1.316 0.057 13.314 1.00 92.56 288 ASP A N 1
ATOM 2270 C CA . ASP A 1 288 ? 2.577 0.696 13.728 1.00 92.56 288 ASP A CA 1
ATOM 2271 C C . ASP A 1 288 ? 2.933 1.956 12.920 1.00 92.56 288 ASP A C 1
ATOM 2273 O O . ASP A 1 288 ? 3.646 2.838 13.398 1.00 92.56 288 ASP A O 1
ATOM 2277 N N . TRP A 1 289 ? 2.476 2.032 11.670 1.00 90.44 289 TRP A N 1
ATOM 2278 C CA . TRP A 1 289 ? 2.779 3.135 10.770 1.00 90.44 289 TRP A CA 1
ATOM 2279 C C . TRP A 1 289 ? 1.793 4.296 10.922 1.00 90.44 289 TRP A C 1
ATOM 2281 O O . TRP A 1 289 ? 2.187 5.452 10.785 1.00 90.44 289 TRP A O 1
ATOM 2291 N N . HIS A 1 290 ? 0.529 3.991 11.215 1.00 93.38 290 HIS A N 1
ATOM 2292 C CA . HIS A 1 290 ? -0.515 4.974 11.503 1.00 93.38 290 HIS A CA 1
ATOM 2293 C C . HIS A 1 290 ? -1.096 4.663 12.887 1.00 93.38 290 HIS A C 1
ATOM 2295 O O . HIS A 1 290 ? -2.164 4.052 12.983 1.00 93.38 290 HIS A O 1
ATOM 2301 N N . PRO A 1 291 ? -0.376 5.006 13.970 1.00 95.62 291 PRO A N 1
ATOM 2302 C CA . PRO A 1 291 ? -0.810 4.682 15.321 1.00 95.62 291 PRO A CA 1
ATOM 2303 C C . PRO A 1 291 ? -2.041 5.500 15.722 1.00 95.62 291 PRO A C 1
ATOM 2305 O O . PRO A 1 291 ? -2.302 6.575 15.183 1.00 95.62 291 PRO A O 1
ATOM 2308 N N . ILE A 1 292 ? -2.785 5.003 16.712 1.00 95.81 292 ILE A N 1
ATOM 2309 C CA . ILE A 1 292 ? -3.902 5.748 17.301 1.00 95.81 292 ILE A CA 1
ATOM 2310 C C . ILE A 1 292 ? -3.360 6.981 18.023 1.00 95.81 292 ILE A C 1
ATOM 2312 O O . ILE A 1 292 ? -2.445 6.878 18.843 1.00 95.81 292 ILE A O 1
ATOM 2316 N N . THR A 1 293 ? -3.953 8.139 17.747 1.00 95.19 293 THR A N 1
ATOM 2317 C CA . THR A 1 293 ? -3.586 9.401 18.388 1.00 95.19 293 THR A CA 1
ATOM 2318 C C . THR A 1 293 ? -4.364 9.612 19.696 1.00 95.19 293 THR A C 1
ATOM 2320 O O . THR A 1 293 ? -5.530 9.206 19.800 1.00 95.19 293 THR A O 1
ATOM 2323 N N . PRO A 1 294 ? -3.765 10.253 20.719 1.00 94.56 294 PRO A N 1
ATOM 2324 C CA . PRO A 1 294 ? -4.482 10.628 21.940 1.00 94.56 294 PRO A CA 1
ATOM 2325 C C . PRO A 1 294 ? -5.726 11.481 21.665 1.00 94.56 294 PRO A C 1
ATOM 2327 O O . PRO A 1 294 ? -6.739 11.341 22.349 1.00 94.56 294 PRO A O 1
ATOM 2330 N N . GLU A 1 295 ? -5.673 12.330 20.638 1.00 92.69 295 GLU A N 1
ATOM 2331 C CA . GLU A 1 295 ? -6.775 13.181 20.201 1.00 92.69 295 GLU A CA 1
ATOM 2332 C C . GLU A 1 295 ? -7.980 12.346 19.753 1.00 92.69 295 GLU A C 1
ATOM 2334 O O . GLU A 1 295 ? -9.107 12.646 20.150 1.00 92.69 295 GLU A O 1
ATOM 2339 N N . LEU A 1 296 ? -7.764 11.268 18.989 1.00 92.69 296 LEU A N 1
ATOM 2340 C CA . LEU A 1 296 ? -8.838 10.354 18.594 1.00 92.69 296 LEU A CA 1
ATOM 2341 C C . LEU A 1 296 ? -9.431 9.629 19.810 1.00 92.69 296 LEU A C 1
ATOM 2343 O O . LEU A 1 296 ? -10.651 9.580 19.952 1.00 92.69 296 LEU A O 1
ATOM 2347 N N . LEU A 1 297 ? -8.587 9.121 20.716 1.00 94.06 297 LEU A N 1
ATOM 2348 C CA . LEU A 1 297 ? -9.052 8.443 21.934 1.00 94.06 297 LEU A CA 1
ATOM 2349 C C . LEU A 1 297 ? -9.861 9.376 22.844 1.00 94.06 297 LEU A C 1
ATOM 2351 O O . LEU A 1 297 ? -10.837 8.939 23.446 1.00 94.06 297 LEU A O 1
ATOM 2355 N N . SER A 1 298 ? -9.498 10.661 22.906 1.00 92.38 298 SER A N 1
ATOM 2356 C CA . SER A 1 298 ? -10.188 11.662 23.732 1.00 92.38 298 SER A CA 1
ATOM 2357 C C . SER A 1 298 ? -11.627 11.964 23.294 1.00 92.38 298 SER A C 1
ATOM 2359 O O . SER A 1 298 ? -12.375 12.583 24.049 1.00 92.38 298 SER A O 1
ATOM 2361 N N . ARG A 1 299 ? -12.038 11.508 22.099 1.00 91.12 299 ARG A N 1
ATOM 2362 C CA . ARG A 1 299 ? -13.431 11.597 21.627 1.00 91.12 299 ARG A CA 1
ATOM 2363 C C . ARG A 1 299 ? -14.362 10.605 22.330 1.00 91.12 299 ARG A C 1
ATOM 2365 O O . ARG A 1 299 ? -15.576 10.754 22.239 1.00 91.12 299 ARG A O 1
ATOM 2372 N N . PHE A 1 300 ? -13.806 9.616 23.027 1.00 92.75 300 PHE A N 1
ATOM 2373 C CA . PHE A 1 300 ? -14.547 8.580 23.738 1.00 92.75 300 PHE A CA 1
ATOM 2374 C C . PHE A 1 300 ? -14.415 8.765 25.250 1.00 92.75 300 PHE A C 1
ATOM 2376 O O . PHE A 1 300 ? -13.407 9.267 25.746 1.00 92.75 300 PHE A O 1
ATOM 2383 N N . GLN A 1 301 ? -15.432 8.344 26.005 1.00 93.25 301 GLN A N 1
ATOM 2384 C CA . GLN A 1 301 ? -15.404 8.455 27.465 1.00 93.25 301 GLN A CA 1
ATOM 2385 C C . GLN A 1 301 ? -14.437 7.438 28.079 1.00 93.25 301 GLN A C 1
ATOM 2387 O O . GLN A 1 301 ? -13.728 7.742 29.039 1.00 93.25 301 GLN A O 1
ATOM 2392 N N . GLN A 1 302 ? -14.433 6.223 27.536 1.00 93.94 302 GLN A N 1
ATOM 2393 C CA . GLN A 1 302 ? -13.559 5.143 27.961 1.00 93.94 302 GLN A CA 1
ATOM 2394 C C . GLN A 1 302 ? -13.001 4.434 26.736 1.00 93.94 302 GLN A C 1
ATOM 2396 O O . GLN A 1 302 ? -13.697 4.260 25.738 1.00 93.94 302 GLN A O 1
ATOM 2401 N N . THR A 1 303 ? -11.748 4.002 26.828 1.00 96.06 303 THR A N 1
ATOM 2402 C CA . THR A 1 303 ? -11.103 3.196 25.795 1.00 96.06 303 THR A CA 1
ATOM 2403 C C . THR A 1 303 ? -10.516 1.928 26.403 1.00 96.06 303 THR A C 1
ATOM 2405 O O . THR A 1 303 ? -10.107 1.917 27.569 1.00 96.06 303 THR A O 1
ATOM 2408 N N . SER A 1 304 ? -10.541 0.827 25.652 1.00 96.31 304 SER A N 1
ATOM 2409 C CA . SER A 1 304 ? -9.918 -0.427 26.079 1.00 96.31 304 SER A CA 1
ATOM 2410 C C . SER A 1 304 ? -8.405 -0.392 25.879 1.00 96.31 304 SER A C 1
ATOM 2412 O O . SER A 1 304 ? -7.867 0.420 25.126 1.00 96.31 304 SER A O 1
ATOM 2414 N N . ALA A 1 305 ? -7.707 -1.344 26.500 1.00 96.75 305 ALA A N 1
ATOM 2415 C CA . ALA A 1 305 ? -6.357 -1.669 26.060 1.00 96.75 305 ALA A CA 1
ATOM 2416 C C . ALA A 1 305 ? -6.388 -2.179 24.600 1.00 96.75 305 ALA A C 1
ATOM 2418 O O . ALA A 1 305 ? -7.372 -2.823 24.212 1.00 96.75 305 ALA A O 1
ATOM 2419 N N . PRO A 1 306 ? -5.339 -1.921 23.797 1.00 97.31 306 PRO A N 1
ATOM 2420 C CA . PRO A 1 306 ? -5.255 -2.443 22.439 1.00 97.31 306 PRO A CA 1
ATOM 2421 C C . PRO A 1 306 ? -5.168 -3.968 22.409 1.00 97.31 306 PRO A C 1
ATOM 2423 O O . PRO A 1 306 ? -4.338 -4.571 23.091 1.00 97.31 306 PRO A O 1
ATOM 2426 N N . ILE A 1 307 ? -5.992 -4.582 21.565 1.00 97.62 307 ILE A N 1
ATOM 2427 C CA . ILE A 1 307 ? -5.902 -5.994 21.203 1.00 97.62 307 ILE A CA 1
ATOM 2428 C C . ILE A 1 307 ? -4.992 -6.096 19.983 1.00 97.62 307 ILE A C 1
ATOM 2430 O O . ILE A 1 307 ? -5.293 -5.542 18.925 1.00 97.62 307 ILE A O 1
ATOM 2434 N N . THR A 1 308 ? -3.873 -6.801 20.126 1.00 98.31 308 THR A N 1
ATOM 2435 C CA . THR A 1 308 ? -2.939 -7.030 19.021 1.00 98.31 308 THR A CA 1
ATOM 2436 C C . THR A 1 308 ? -3.422 -8.173 18.135 1.00 98.31 308 THR A C 1
ATOM 2438 O O . THR A 1 308 ? -3.659 -9.283 18.610 1.00 98.31 308 THR A O 1
ATOM 2441 N N . VAL A 1 309 ? -3.503 -7.915 16.832 1.00 98.25 309 VAL A N 1
ATOM 2442 C CA . VAL A 1 309 ? -3.790 -8.899 15.787 1.00 98.25 309 VAL A CA 1
ATOM 2443 C C . VAL A 1 309 ? -2.508 -9.122 14.978 1.00 98.25 309 VAL A C 1
ATOM 2445 O O . VAL A 1 309 ? -2.220 -8.347 14.059 1.00 98.25 309 VAL A O 1
ATOM 2448 N N . PRO A 1 310 ? -1.701 -10.143 15.324 1.00 97.62 310 PRO A N 1
ATOM 2449 C CA . PRO A 1 310 ? -0.440 -10.388 14.645 1.00 97.62 310 PRO A CA 1
ATOM 2450 C C . PRO A 1 310 ? -0.665 -11.063 13.296 1.00 97.62 310 PRO A C 1
ATOM 2452 O O . PRO A 1 310 ? -1.255 -12.142 13.206 1.00 97.62 310 PRO A O 1
ATOM 2455 N N . VAL A 1 311 ? -0.124 -10.470 12.236 1.00 97.38 311 VAL A N 1
ATOM 2456 C CA . VAL A 1 311 ? -0.131 -11.061 10.899 1.00 97.38 311 VAL A CA 1
ATOM 2457 C C . VAL A 1 311 ? 1.190 -11.775 10.676 1.00 97.38 311 VAL A C 1
ATOM 2459 O O . VAL A 1 311 ? 2.265 -11.171 10.633 1.00 97.38 311 VAL A O 1
ATOM 2462 N N . THR A 1 312 ? 1.106 -13.089 10.491 1.00 97.19 312 THR A N 1
ATOM 2463 C CA . THR A 1 312 ? 2.256 -13.935 10.169 1.00 97.19 312 THR A CA 1
ATOM 2464 C C . THR A 1 312 ? 1.993 -14.724 8.896 1.00 97.19 312 THR A C 1
ATOM 2466 O O . THR A 1 312 ? 0.853 -15.051 8.562 1.00 97.19 312 THR A O 1
ATOM 2469 N N . ARG A 1 313 ? 3.052 -15.038 8.149 1.00 96.12 313 ARG A N 1
ATOM 2470 C CA . ARG A 1 313 ? 2.957 -15.873 6.953 1.00 96.12 313 ARG A CA 1
ATOM 2471 C C . ARG A 1 313 ? 4.167 -16.784 6.856 1.00 96.12 313 ARG A C 1
ATOM 2473 O O . ARG A 1 313 ? 5.298 -16.320 6.902 1.00 96.12 313 ARG A O 1
ATOM 2480 N N . PHE A 1 314 ? 3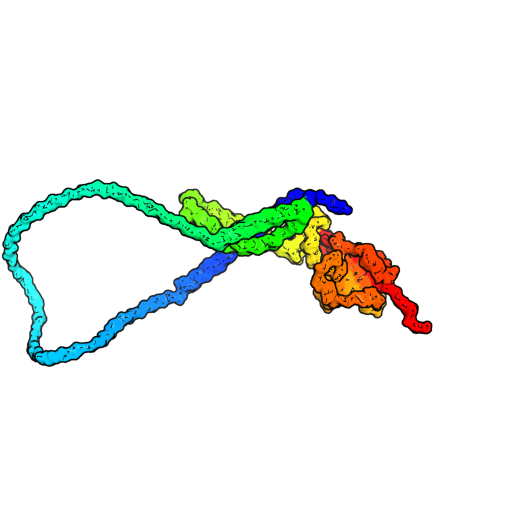.923 -18.091 6.760 1.00 96.00 314 PHE A N 1
ATOM 2481 C CA . PHE A 1 314 ? 4.973 -19.121 6.793 1.00 96.00 314 PHE A CA 1
ATOM 2482 C C . PHE A 1 314 ? 5.898 -19.009 8.022 1.00 96.00 314 PHE A C 1
ATOM 2484 O O . PHE A 1 314 ? 7.103 -19.210 7.920 1.00 96.00 314 PHE A O 1
ATOM 2491 N N . GLY A 1 315 ? 5.344 -18.630 9.180 1.00 95.19 315 GLY A N 1
ATOM 2492 C CA . GLY A 1 315 ? 6.111 -18.397 10.411 1.00 95.19 315 GLY A CA 1
ATOM 2493 C C . GLY A 1 315 ? 6.913 -17.088 10.434 1.00 95.19 315 GLY A C 1
ATOM 2494 O O . GLY A 1 315 ? 7.545 -16.784 11.441 1.00 95.19 315 GLY A O 1
ATOM 2495 N N . VAL A 1 316 ? 6.874 -16.293 9.361 1.00 95.88 316 VAL A N 1
ATOM 2496 C CA . VAL A 1 316 ? 7.508 -14.973 9.292 1.00 95.88 316 VAL A CA 1
ATOM 2497 C C . VAL A 1 316 ? 6.516 -13.921 9.765 1.00 95.88 316 VAL A C 1
ATOM 2499 O O . VAL A 1 316 ? 5.385 -13.859 9.280 1.00 95.88 316 VAL A O 1
ATOM 2502 N N . TRP A 1 317 ? 6.942 -13.079 10.703 1.00 96.44 317 TRP A N 1
ATOM 2503 C CA . TRP A 1 317 ? 6.162 -11.921 11.125 1.00 96.44 317 TRP A CA 1
ATOM 2504 C C . TRP A 1 317 ? 6.080 -10.891 9.999 1.00 96.44 317 TRP A C 1
ATOM 2506 O O . TRP A 1 317 ? 7.096 -10.548 9.392 1.00 96.44 317 TRP A O 1
ATOM 2516 N N . ILE A 1 318 ? 4.872 -10.411 9.718 1.00 96.44 318 ILE A N 1
ATOM 2517 C CA . ILE A 1 318 ? 4.620 -9.429 8.664 1.00 96.44 318 ILE A CA 1
ATOM 2518 C C . ILE A 1 318 ? 4.378 -8.060 9.279 1.00 96.44 318 ILE A C 1
ATOM 2520 O O . ILE A 1 318 ? 5.107 -7.117 8.960 1.00 96.44 318 ILE A O 1
ATOM 2524 N N . LYS A 1 319 ? 3.350 -7.961 10.123 1.00 96.38 319 LYS A N 1
ATOM 2525 C CA . LYS A 1 319 ? 2.884 -6.715 10.724 1.00 96.38 319 LYS A CA 1
ATOM 2526 C C . LYS A 1 319 ? 1.904 -7.006 11.857 1.00 96.38 319 LYS A C 1
ATOM 2528 O O . LYS A 1 319 ? 1.217 -8.024 11.805 1.00 96.38 319 LYS A O 1
ATOM 2533 N N . ASP A 1 320 ? 1.807 -6.093 12.814 1.00 97.44 320 ASP A N 1
ATOM 2534 C CA . ASP A 1 320 ? 0.772 -6.114 13.840 1.00 97.44 320 ASP A CA 1
ATOM 2535 C C . ASP A 1 320 ? -0.278 -5.033 13.556 1.00 97.44 320 ASP A C 1
ATOM 2537 O O . ASP A 1 320 ? 0.036 -3.920 13.124 1.00 97.44 320 ASP A O 1
ATOM 2541 N N . TYR A 1 321 ? -1.538 -5.387 13.791 1.00 98.25 321 TYR A N 1
ATOM 2542 C CA . TYR A 1 321 ? -2.650 -4.445 13.849 1.00 98.25 321 TYR A CA 1
ATOM 2543 C C . TYR A 1 321 ? -3.156 -4.349 15.282 1.00 98.25 321 TYR A C 1
ATOM 2545 O O . TYR A 1 321 ? -3.023 -5.291 16.064 1.00 98.25 321 TYR A O 1
ATOM 2553 N N . TYR A 1 322 ? -3.771 -3.224 15.621 1.00 98.38 322 TYR A N 1
ATOM 2554 C CA . TYR A 1 322 ? -4.269 -2.953 16.961 1.00 98.38 322 TYR A CA 1
ATOM 2555 C C . TYR A 1 322 ? -5.734 -2.561 16.892 1.00 98.38 322 TYR A C 1
ATOM 2557 O O . TYR A 1 322 ? -6.086 -1.630 16.171 1.00 98.38 322 TYR A O 1
ATOM 2565 N N . VAL A 1 323 ? -6.576 -3.264 17.645 1.00 98.19 323 VAL A N 1
ATOM 2566 C CA . VAL A 1 323 ? -7.999 -2.945 17.783 1.00 98.19 323 VAL A CA 1
ATOM 2567 C C . VAL A 1 323 ? -8.239 -2.379 19.177 1.00 98.19 323 VAL A C 1
ATOM 2569 O O . VAL A 1 323 ? -7.882 -3.004 20.174 1.00 98.19 323 VAL A O 1
ATOM 2572 N N . VAL A 1 324 ? -8.832 -1.192 19.249 1.00 97.75 324 VAL A N 1
ATOM 2573 C CA . VAL A 1 324 ? -9.224 -0.526 20.496 1.00 97.75 324 VAL A CA 1
ATOM 2574 C C . VAL A 1 324 ? -10.721 -0.268 20.470 1.00 97.75 324 VAL A C 1
ATOM 2576 O O . VAL A 1 324 ? -11.250 0.254 19.492 1.00 97.75 324 VAL A O 1
ATOM 2579 N N . LEU A 1 325 ? -11.399 -0.596 21.563 1.00 96.44 325 LEU A N 1
ATOM 2580 C CA . LEU A 1 325 ? -12.787 -0.220 21.784 1.00 96.44 325 LEU A CA 1
ATOM 2581 C C . LEU A 1 325 ? -12.848 1.194 22.366 1.00 96.44 325 LEU A C 1
ATOM 2583 O O . LEU A 1 325 ? -12.206 1.460 23.381 1.00 96.44 325 LEU A O 1
ATOM 2587 N N . GLY A 1 326 ? -13.638 2.073 21.757 1.00 94.50 326 GLY A N 1
ATOM 2588 C CA . GLY A 1 326 ? -14.044 3.364 22.305 1.00 94.50 326 GLY A CA 1
ATOM 2589 C C . GLY A 1 326 ? -15.514 3.329 22.712 1.00 94.50 326 GLY A C 1
ATOM 2590 O O . GLY A 1 326 ? -16.379 3.086 21.877 1.00 94.50 326 GLY A O 1
ATOM 2591 N N . VAL A 1 327 ? -15.802 3.573 23.987 1.00 92.81 327 VAL A N 1
ATOM 2592 C CA . VAL A 1 327 ? -17.164 3.596 24.534 1.00 92.81 327 VAL A CA 1
ATOM 2593 C C . VAL A 1 327 ? -17.582 5.040 24.760 1.00 92.81 327 VAL A C 1
ATOM 2595 O O . VAL A 1 327 ? -16.858 5.824 25.392 1.00 92.81 327 VAL A O 1
ATOM 2598 N N . ILE A 1 328 ? -18.759 5.395 24.256 1.00 89.06 328 ILE A N 1
ATOM 2599 C CA . ILE A 1 328 ? -19.380 6.678 24.577 1.00 89.06 328 ILE A CA 1
ATOM 2600 C C . ILE A 1 328 ? -20.183 6.552 25.871 1.00 89.06 328 ILE A C 1
ATOM 2602 O O . ILE A 1 328 ? -20.718 5.493 26.205 1.00 89.06 328 ILE A O 1
ATOM 2606 N N . ALA A 1 329 ? -20.318 7.649 26.611 1.00 72.50 329 ALA A N 1
ATOM 2607 C CA . ALA A 1 329 ? -21.271 7.676 27.709 1.00 72.50 329 ALA A CA 1
ATOM 2608 C C . ALA A 1 329 ? -22.667 7.438 27.126 1.00 72.50 329 ALA A C 1
ATOM 2610 O O . ALA A 1 329 ? -23.183 8.309 26.424 1.00 72.50 329 ALA A O 1
ATOM 2611 N N . LYS A 1 330 ? -23.324 6.309 27.433 1.00 60.84 330 LYS A N 1
ATOM 2612 C CA . LYS A 1 330 ? -24.783 6.264 27.294 1.00 60.84 330 LYS A CA 1
ATOM 2613 C C . LYS A 1 330 ? -25.306 7.418 28.133 1.00 60.84 330 LYS A C 1
ATOM 2615 O O . LYS A 1 330 ? -25.134 7.417 29.354 1.00 60.84 330 LYS A O 1
ATOM 2620 N N . GLY A 1 331 ? -25.883 8.421 27.478 1.00 48.53 331 GLY A N 1
ATOM 2621 C CA . GLY A 1 331 ? -26.569 9.492 28.172 1.00 48.53 331 GLY A CA 1
ATOM 2622 C C . GLY A 1 331 ? -27.492 8.860 29.207 1.00 48.53 331 GLY A C 1
ATOM 2623 O O . GLY A 1 331 ? -28.381 8.083 28.865 1.00 48.53 331 GLY A O 1
ATOM 2624 N N . ARG A 1 332 ? -27.257 9.165 30.486 1.00 38.81 332 ARG A N 1
ATOM 2625 C CA . ARG A 1 332 ? -28.317 9.121 31.488 1.00 38.81 332 ARG A CA 1
ATOM 2626 C C . ARG A 1 332 ? -29.415 10.035 30.952 1.00 38.81 332 ARG A C 1
ATOM 2628 O O . ARG A 1 332 ? -29.277 11.251 31.013 1.00 38.81 332 ARG A O 1
ATOM 2635 N N . GLY A 1 333 ? -30.434 9.445 30.342 1.00 42.00 333 GLY A N 1
ATOM 2636 C CA . GLY A 1 333 ? -31.475 10.190 29.653 1.00 42.00 333 GLY A CA 1
ATOM 2637 C C . GLY A 1 333 ? -32.576 9.290 29.114 1.00 42.00 333 GLY A C 1
ATOM 2638 O O . GLY A 1 333 ? -32.706 9.183 27.901 1.00 42.00 333 GLY A O 1
ATOM 2639 N N . GLN A 1 334 ? -33.315 8.638 30.018 1.00 35.38 334 GLN A N 1
ATOM 2640 C CA . GLN A 1 334 ? -34.787 8.641 30.114 1.00 35.38 334 GLN A CA 1
ATOM 2641 C C . GLN A 1 334 ? -35.246 7.536 31.087 1.00 35.38 334 GLN A C 1
ATOM 2643 O O . GLN A 1 334 ? -35.610 6.445 30.666 1.00 35.38 334 GLN A O 1
ATOM 2648 N N . GLU A 1 335 ? -35.215 7.841 32.386 1.00 33.38 335 GLU A N 1
ATOM 2649 C CA . GLU A 1 335 ? -36.277 7.477 33.339 1.00 33.38 335 GLU A CA 1
ATOM 2650 C C . GLU A 1 335 ? -36.571 8.702 34.204 1.00 33.38 335 GLU A C 1
ATOM 2652 O O . GLU A 1 335 ? -35.589 9.377 34.607 1.00 33.38 335 GLU A O 1
#

Secondary structure (DSSP, 8-state):
-------THHHHHHHHHHHHHT-HHHHHHHHHHHHHHHHHHTSS-------------------------------------------------------------PPPPPPPHHHHHHHHHHHHHHHHHHHHTTTS---GGGGHHHHHHHTTTHHHHHHHTTTS-TT--HHHHHHHHHHHHHHHHHHHHHHHHHHHT--GGGGT-TTS-HHHHTTS-HHHHHHHHHHHHHHHSS--EEEESSHHHHHHHHHHHT-TTEEE--SS--GGGGTS-GGGGGTS-EEEEEESSSPPPHHHHTTSSEEPPPEEEEEEETTEEEEEEEEEEEE--------

Foldseek 3Di:
DPDQDFDVVQLVVLVVVLVLLLFCQLLVVVVVVVVVVVVVVVVPDPPPPPPPDDDDDDDDDDDDDDDDDDDDDDDDDDDDDDDDDDDDDDPPPPPPPPPPDPPPPDPDPDDDPLNVVLVCLQVVVSVVLSVVSRGDNRDNCVSVVSSVSCSNVVVCVLVVVVPPPPPDDPVVSVVVSVVSNCSSVVVVVVVCCCQPPHVPQLVPDQPPCLPSLLNFDLLLVLVVVVVVCVVVVDRAQAEEQDPSNQVSNCVNNVNNRYAHNYPDDDPRVVPDDPVSLQPGKYKYKYFPVRDDDPVNLVSAPDKDDWDWRWTDHPNGTRTIMTIMIGHHPPPPDDD